Protein AF-A0A9W9KEB4-F1 (afdb_monomer_lite)

pLDDT: mean 71.62, std 20.49, range [35.38, 97.69]

Organism: NCBI:txid1131581

Radius of gyration: 30.4 Å; chains: 1; bounding box: 87×32×119 Å

Sequence (190 aa):
MGSFSNFRIAQPKMADSTNPPHPEMGWDCAPRQILCCLMRFFIVPPGELKLIIGEFVREYTCGAHGLLTMSYETLHAQWLKIQDQDEPVWRHVHALTGLKTDGIWVERISQIQAIAQRLSITLNVRVGNITEPSGSSAFDADEHLPEILESAVAARSETKPHTAPLVPMDPLPMQKSIEGKPEMTILRLN

Secondary structure (DSSP, 8-state):
---------PPP----------------HHHHHHHHHHHHHEE--HHHHHHHHHHHHHHHTTT-TT-----HHHHHHHHHHHHHTT-HHHIIIIIIS-S-S-STTHHHHHHHHHHHHHTT--PEE-------------------------------------------PPPPP-----------------

Foldseek 3Di:
DDDDDDDDDDDPDPPPPPDPPPPPPPDDPLLLLLLLCCVQWWDADLVLSLQLSLVVVCVVVVNPPPDRDDHSVNSVVVNVVCVVVVPVSNCCSHPVDDNDCDDPCVVSVVSSVVSCVVVVHDIDTDDDPDDDDDDDDPPPPDDDDPPDDPDDDDDDDDDDDDDDDDDDDDDDDDDDDDDDDDDDDDDDDD

Structure (mmCIF, N/CA/C/O backbone):
data_AF-A0A9W9KEB4-F1
#
_entry.id   AF-A0A9W9KEB4-F1
#
loop_
_atom_site.group_PDB
_atom_site.id
_atom_site.type_symbol
_atom_site.label_atom_id
_atom_site.label_alt_id
_atom_site.label_comp_id
_atom_site.label_asym_id
_atom_site.label_entity_id
_atom_site.label_seq_id
_atom_site.pdbx_PDB_ins_code
_atom_site.Cartn_x
_atom_site.Cartn_y
_atom_site.Cartn_z
_atom_site.occupancy
_atom_site.B_iso_or_equiv
_atom_site.auth_seq_id
_atom_site.auth_comp_id
_atom_site.auth_asym_id
_atom_site.auth_atom_id
_atom_site.pdbx_PDB_model_num
ATOM 1 N N . MET A 1 1 ? 27.613 -4.403 -72.893 1.00 47.41 1 MET A N 1
ATOM 2 C CA . MET A 1 1 ? 26.634 -3.378 -72.469 1.00 47.41 1 MET A CA 1
ATOM 3 C C . MET A 1 1 ? 25.923 -3.923 -71.244 1.00 47.41 1 MET A C 1
ATOM 5 O O . MET A 1 1 ? 25.329 -4.987 -71.333 1.00 47.41 1 MET A O 1
ATOM 9 N N . GLY A 1 2 ? 26.180 -3.312 -70.085 1.00 43.66 2 GLY A N 1
ATOM 10 C CA . GLY A 1 2 ? 25.950 -3.898 -68.762 1.00 43.66 2 GLY A CA 1
ATOM 11 C C . GLY A 1 2 ? 24.502 -3.814 -68.285 1.00 43.66 2 GLY A C 1
ATOM 12 O O . GLY A 1 2 ? 23.853 -2.782 -68.426 1.00 43.66 2 GLY A O 1
ATOM 13 N N . SER A 1 3 ? 24.036 -4.919 -67.706 1.00 54.41 3 SER A N 1
ATOM 14 C CA . SER A 1 3 ? 22.754 -5.061 -67.022 1.00 54.41 3 SER A CA 1
ATOM 15 C C . SER A 1 3 ? 22.924 -4.629 -65.565 1.00 54.41 3 SER A C 1
ATOM 17 O O . SER A 1 3 ? 23.665 -5.271 -64.821 1.00 54.41 3 SER A O 1
ATOM 19 N N . PHE A 1 4 ? 22.270 -3.543 -65.154 1.00 48.84 4 PHE A N 1
ATOM 20 C CA . PHE A 1 4 ? 22.264 -3.098 -63.759 1.00 48.84 4 PHE A CA 1
ATOM 21 C C . PHE A 1 4 ? 21.053 -3.685 -63.032 1.00 48.84 4 PHE A C 1
ATOM 23 O O . PHE A 1 4 ? 19.907 -3.320 -63.287 1.00 48.84 4 PHE A O 1
ATOM 30 N N . SER A 1 5 ? 21.328 -4.619 -62.125 1.00 57.72 5 SER A N 1
ATOM 31 C CA . SER A 1 5 ? 20.359 -5.184 -61.190 1.00 57.72 5 SER A CA 1
ATOM 32 C C . SER A 1 5 ? 19.929 -4.131 -60.166 1.00 57.72 5 SER A C 1
ATOM 34 O O . SER A 1 5 ? 20.753 -3.591 -59.431 1.00 57.72 5 SER A O 1
ATOM 36 N N . ASN A 1 6 ? 18.624 -3.866 -60.095 1.00 49.47 6 ASN A N 1
ATOM 37 C CA . ASN A 1 6 ? 18.006 -3.023 -59.074 1.00 49.47 6 ASN A CA 1
ATOM 38 C C . ASN A 1 6 ? 18.033 -3.728 -57.707 1.00 49.47 6 ASN A C 1
ATOM 40 O O . ASN A 1 6 ? 17.172 -4.556 -57.412 1.00 49.47 6 ASN A O 1
ATOM 44 N N . PHE A 1 7 ? 18.989 -3.373 -56.849 1.00 49.28 7 PHE A N 1
ATOM 45 C CA . PHE A 1 7 ? 18.939 -3.708 -55.425 1.00 49.28 7 PHE A CA 1
ATOM 46 C C . PHE A 1 7 ? 17.990 -2.738 -54.707 1.00 49.28 7 PHE A C 1
ATOM 48 O O . PHE A 1 7 ? 18.337 -1.591 -54.436 1.00 49.28 7 PHE A O 1
ATOM 55 N N . ARG A 1 8 ? 16.776 -3.197 -54.377 1.00 55.47 8 ARG A N 1
ATOM 56 C CA . ARG A 1 8 ? 15.932 -2.530 -53.375 1.00 55.47 8 ARG A CA 1
ATOM 57 C C . ARG A 1 8 ? 16.493 -2.847 -51.992 1.00 55.47 8 ARG A C 1
ATOM 59 O O . ARG A 1 8 ? 16.297 -3.942 -51.476 1.00 55.47 8 ARG A O 1
ATOM 66 N N . ILE A 1 9 ? 17.185 -1.878 -51.405 1.00 56.34 9 ILE A N 1
ATOM 67 C CA . ILE A 1 9 ? 17.562 -1.893 -49.992 1.00 56.34 9 ILE A CA 1
ATOM 68 C C . ILE A 1 9 ? 16.274 -1.697 -49.184 1.00 56.34 9 ILE A C 1
ATOM 70 O O . ILE A 1 9 ? 15.643 -0.642 -49.254 1.00 56.34 9 ILE A O 1
ATOM 74 N N . ALA A 1 10 ? 15.853 -2.733 -48.458 1.00 53.78 10 ALA A N 1
ATOM 75 C CA . ALA A 1 10 ? 14.780 -2.628 -47.481 1.00 53.78 10 ALA A CA 1
ATOM 76 C C . ALA A 1 10 ? 15.244 -1.712 -46.338 1.00 53.78 10 ALA A C 1
ATOM 78 O O . ALA A 1 10 ? 16.234 -1.995 -45.666 1.00 53.78 10 ALA A O 1
ATOM 79 N N . GLN A 1 11 ? 14.545 -0.595 -46.151 1.00 47.69 11 GLN A N 1
ATOM 80 C CA . GLN A 1 11 ? 14.755 0.312 -45.026 1.00 47.69 11 GLN A CA 1
ATOM 81 C C . GLN A 1 11 ? 14.304 -0.379 -43.725 1.00 47.69 11 GLN A C 1
ATOM 83 O O . GLN A 1 11 ? 13.188 -0.911 -43.690 1.00 47.69 11 GLN A O 1
ATOM 88 N N . PRO A 1 12 ? 15.111 -0.376 -42.650 1.00 54.22 12 PRO A N 1
ATOM 89 C CA . PRO A 1 12 ? 14.654 -0.821 -41.342 1.00 54.22 12 PRO A CA 1
ATOM 90 C C . PRO A 1 12 ? 13.580 0.142 -40.823 1.00 54.22 12 PRO A C 1
ATOM 92 O O . PRO A 1 12 ? 13.780 1.352 -40.732 1.00 54.22 12 PRO A O 1
ATOM 95 N N . LYS A 1 13 ? 12.413 -0.417 -40.499 1.00 55.38 13 LYS A N 1
ATOM 96 C CA . LYS A 1 13 ? 11.288 0.279 -39.871 1.00 55.38 13 LYS A CA 1
ATOM 97 C C . LYS A 1 13 ? 11.704 0.677 -38.453 1.00 55.38 13 LYS A C 1
ATOM 99 O O . LYS A 1 13 ? 11.625 -0.135 -37.537 1.00 55.38 13 LYS A O 1
ATOM 104 N N . MET A 1 14 ? 12.189 1.907 -38.301 1.00 48.12 14 MET A N 1
ATOM 105 C CA . MET A 1 14 ? 12.456 2.537 -37.008 1.00 48.12 14 MET A CA 1
ATOM 106 C C . MET A 1 14 ? 11.141 2.586 -36.221 1.00 48.12 14 MET A C 1
ATOM 108 O O . MET A 1 14 ? 10.242 3.364 -36.540 1.00 48.12 14 MET A O 1
ATOM 112 N N . ALA A 1 15 ? 10.998 1.706 -35.231 1.00 50.59 15 ALA A N 1
ATOM 113 C CA . ALA A 1 15 ? 9.986 1.842 -34.199 1.00 50.59 15 ALA A CA 1
ATOM 114 C C . ALA A 1 15 ? 10.450 2.963 -33.266 1.00 50.59 15 ALA A C 1
ATOM 116 O O . ALA A 1 15 ? 11.212 2.730 -32.331 1.00 50.59 15 ALA A O 1
ATOM 117 N N . ASP A 1 16 ? 10.034 4.189 -33.568 1.00 44.84 16 ASP A N 1
ATOM 118 C CA . ASP A 1 16 ? 10.248 5.344 -32.704 1.00 44.84 16 ASP A CA 1
ATOM 119 C C . ASP A 1 16 ? 9.256 5.270 -31.532 1.00 44.84 16 ASP A C 1
ATOM 121 O O . ASP A 1 16 ? 8.207 5.912 -31.511 1.00 44.84 16 ASP A O 1
ATOM 125 N N . SER A 1 17 ? 9.541 4.370 -30.587 1.00 49.69 17 SER A N 1
ATOM 126 C CA . SER A 1 17 ? 8.840 4.289 -29.307 1.00 49.69 17 SER A CA 1
ATOM 127 C C . SER A 1 17 ? 9.366 5.405 -28.406 1.00 49.69 17 SER A C 1
ATOM 129 O O . SER A 1 17 ? 10.174 5.177 -27.508 1.00 49.69 17 SER A O 1
ATOM 131 N N . THR A 1 18 ? 8.891 6.620 -28.665 1.00 48.41 18 THR A N 1
ATOM 132 C CA . THR A 1 18 ? 9.073 7.845 -27.873 1.00 48.41 18 THR A CA 1
ATOM 133 C C . THR A 1 18 ? 8.298 7.786 -26.554 1.00 48.41 18 THR A C 1
ATOM 135 O O . THR A 1 18 ? 7.533 8.686 -26.223 1.00 48.41 18 THR A O 1
ATOM 138 N N . ASN A 1 19 ? 8.497 6.733 -25.760 1.00 51.19 19 ASN A N 1
ATOM 139 C CA . ASN A 1 19 ? 8.215 6.834 -24.334 1.00 51.19 19 ASN A CA 1
ATOM 140 C C . ASN A 1 19 ? 9.533 7.191 -23.648 1.00 51.19 19 ASN A C 1
ATOM 142 O O . ASN A 1 19 ? 10.483 6.407 -23.747 1.00 51.19 19 ASN A O 1
ATOM 146 N N . PRO A 1 20 ? 9.643 8.367 -22.998 1.00 45.97 20 PRO A N 1
ATOM 147 C CA . PRO A 1 20 ? 10.819 8.655 -22.195 1.00 45.97 20 PRO A CA 1
ATOM 148 C C . PRO A 1 20 ? 10.993 7.511 -21.187 1.00 45.97 20 PRO A C 1
ATOM 150 O O . PRO A 1 20 ? 9.985 6.983 -20.703 1.00 45.97 20 PRO A O 1
ATOM 153 N N . PRO A 1 21 ? 12.233 7.099 -20.870 1.00 46.88 21 PRO A N 1
ATOM 154 C CA . PRO A 1 21 ? 12.463 6.165 -19.786 1.00 46.88 21 PRO A CA 1
ATOM 155 C C . PRO A 1 21 ? 11.929 6.835 -18.525 1.00 46.88 21 PRO A C 1
ATOM 157 O O . PRO A 1 21 ? 12.573 7.712 -17.950 1.00 46.88 21 PRO A O 1
ATOM 160 N N . HIS A 1 22 ? 10.706 6.475 -18.130 1.00 45.25 22 HIS A N 1
ATOM 161 C CA . HIS A 1 22 ? 10.228 6.775 -16.798 1.00 45.25 22 HIS A CA 1
ATOM 162 C C . HIS A 1 22 ? 11.306 6.215 -15.879 1.00 45.25 22 HIS A C 1
ATOM 164 O O . HIS A 1 22 ? 11.605 5.025 -16.011 1.00 45.25 22 HIS A O 1
ATOM 170 N N . PRO A 1 23 ? 11.947 7.041 -15.030 1.00 51.78 23 PRO A N 1
ATOM 171 C CA . PRO A 1 23 ? 12.901 6.522 -14.072 1.00 51.78 23 PRO A CA 1
ATOM 172 C C . PRO A 1 23 ? 12.144 5.441 -13.321 1.00 51.78 23 PRO A C 1
ATOM 174 O O . PRO A 1 23 ? 11.135 5.741 -12.677 1.00 51.78 23 PRO A O 1
ATOM 177 N N . GLU A 1 24 ? 12.538 4.182 -13.530 1.00 57.03 24 GLU A N 1
ATOM 178 C CA . GLU A 1 24 ? 11.923 3.068 -12.838 1.00 57.03 24 GLU A CA 1
ATOM 179 C C . GLU A 1 24 ? 12.151 3.372 -11.375 1.00 57.03 24 GLU A C 1
ATOM 181 O O . GLU A 1 24 ? 13.273 3.317 -10.874 1.00 57.03 24 GLU A O 1
ATOM 186 N N . MET A 1 25 ? 11.089 3.848 -10.731 1.00 60.84 25 MET A N 1
ATOM 187 C CA . MET A 1 25 ? 11.105 4.170 -9.327 1.00 60.84 25 MET A CA 1
ATOM 188 C C . MET A 1 25 ? 11.546 2.867 -8.672 1.00 60.84 25 MET A C 1
ATOM 190 O O . MET A 1 25 ? 10.841 1.865 -8.798 1.00 60.84 25 MET A O 1
ATOM 194 N N . GLY A 1 26 ? 12.761 2.853 -8.120 1.00 66.56 26 GLY A N 1
ATOM 195 C CA . GLY A 1 26 ? 13.433 1.661 -7.609 1.00 66.56 26 GLY A CA 1
ATOM 196 C C . GLY A 1 26 ? 12.735 1.167 -6.353 1.00 66.56 26 GLY A C 1
ATOM 197 O O . GLY A 1 26 ? 13.243 1.316 -5.251 1.00 66.56 26 GLY A O 1
ATOM 198 N N . TRP A 1 27 ? 11.513 0.670 -6.511 1.00 74.50 27 TRP A N 1
ATOM 199 C CA . TRP A 1 27 ? 10.722 0.131 -5.430 1.00 74.50 27 TRP A CA 1
ATOM 200 C C . TRP A 1 27 ? 11.345 -1.185 -5.027 1.00 74.50 27 TRP A C 1
ATOM 202 O O . TRP A 1 27 ? 11.173 -2.198 -5.714 1.00 74.50 27 TRP A O 1
ATOM 212 N N . ASP A 1 28 ? 12.038 -1.142 -3.898 1.00 81.94 28 ASP A N 1
ATOM 213 C CA . ASP A 1 28 ? 12.481 -2.320 -3.179 1.00 81.94 28 ASP A CA 1
ATOM 214 C C . ASP A 1 28 ? 11.296 -3.234 -2.830 1.00 81.94 28 ASP A C 1
ATOM 216 O O . ASP A 1 28 ? 10.116 -2.886 -2.944 1.00 81.94 28 ASP A O 1
ATOM 220 N N . CYS A 1 29 ? 11.619 -4.430 -2.348 1.00 88.25 29 CYS A N 1
ATOM 221 C CA . CYS A 1 29 ? 10.629 -5.436 -1.984 1.00 88.25 29 CYS A CA 1
ATOM 222 C C . CYS A 1 29 ? 9.607 -4.921 -0.946 1.00 88.25 29 CYS A C 1
ATOM 224 O O . CYS A 1 29 ? 8.414 -5.196 -1.068 1.00 88.25 29 CYS A O 1
ATOM 226 N N . ALA A 1 30 ? 10.035 -4.131 0.045 1.00 91.75 30 ALA A N 1
ATOM 227 C CA . ALA A 1 30 ? 9.175 -3.721 1.158 1.00 91.75 30 ALA A CA 1
ATOM 228 C C . ALA A 1 30 ? 8.025 -2.765 0.753 1.00 91.75 30 ALA A C 1
ATOM 230 O O . ALA A 1 30 ? 6.874 -3.092 1.052 1.00 91.75 30 ALA A O 1
ATOM 231 N N . PRO A 1 31 ? 8.251 -1.656 0.016 1.00 91.88 31 PRO A N 1
ATOM 232 C CA . PRO A 1 31 ? 7.156 -0.830 -0.505 1.00 91.88 31 PRO A CA 1
ATOM 233 C C . PRO A 1 31 ? 6.142 -1.615 -1.350 1.00 91.88 31 PRO A C 1
ATOM 235 O O . PRO A 1 31 ? 4.934 -1.425 -1.202 1.00 91.88 31 PRO A O 1
ATOM 238 N N . ARG A 1 32 ? 6.612 -2.556 -2.185 1.00 93.75 32 ARG A N 1
ATOM 239 C CA . ARG A 1 32 ? 5.731 -3.415 -2.998 1.00 93.75 32 ARG A CA 1
ATOM 240 C C . ARG A 1 32 ? 4.861 -4.326 -2.130 1.00 93.75 32 ARG A C 1
ATOM 242 O O . ARG A 1 32 ? 3.673 -4.477 -2.410 1.00 93.75 32 ARG A O 1
ATOM 249 N N . GLN A 1 33 ? 5.429 -4.901 -1.067 1.00 95.19 33 GLN A N 1
ATOM 250 C CA . GLN A 1 33 ? 4.688 -5.713 -0.095 1.00 95.19 33 GLN A CA 1
ATOM 251 C C . GLN A 1 33 ? 3.588 -4.904 0.595 1.00 95.19 33 GLN A C 1
ATOM 253 O O . GLN A 1 33 ? 2.457 -5.378 0.682 1.00 95.19 33 GLN A O 1
ATOM 258 N N . ILE A 1 34 ? 3.897 -3.684 1.050 1.00 96.06 34 ILE A N 1
ATOM 259 C CA . ILE A 1 34 ? 2.915 -2.798 1.694 1.00 96.06 34 ILE A CA 1
ATOM 260 C C . ILE A 1 34 ? 1.790 -2.441 0.721 1.00 96.06 34 ILE A C 1
ATOM 262 O O . ILE A 1 34 ? 0.620 -2.554 1.086 1.00 96.06 34 ILE A O 1
ATOM 266 N N . LEU A 1 35 ? 2.123 -2.079 -0.522 1.00 95.69 35 LEU A N 1
ATOM 267 C CA . LEU A 1 35 ? 1.131 -1.775 -1.555 1.00 95.69 35 LEU A CA 1
ATOM 268 C C . LEU A 1 35 ? 0.212 -2.971 -1.828 1.00 95.69 35 LEU A C 1
ATOM 270 O O . LEU A 1 35 ? -1.007 -2.815 -1.811 1.00 95.69 35 LEU A O 1
ATOM 274 N N . CYS A 1 36 ? 0.769 -4.173 -2.004 1.00 95.44 36 CYS A N 1
ATOM 275 C CA . CYS A 1 36 ? -0.036 -5.382 -2.196 1.00 95.44 36 CYS A CA 1
ATOM 276 C C . CYS A 1 36 ? -0.942 -5.654 -0.984 1.00 95.44 36 CYS A C 1
ATOM 278 O O . CYS A 1 36 ? -2.126 -5.936 -1.151 1.00 95.44 36 CYS A O 1
ATOM 280 N N . CYS A 1 37 ? -0.427 -5.515 0.243 1.00 95.56 37 CYS A N 1
ATOM 281 C CA . CYS A 1 37 ? -1.224 -5.710 1.457 1.00 95.56 37 CYS A CA 1
ATOM 282 C C . CYS A 1 37 ? -2.373 -4.694 1.569 1.00 95.56 37 CYS A C 1
ATOM 284 O O . CYS A 1 37 ? -3.493 -5.081 1.901 1.00 95.56 37 CYS A O 1
ATOM 286 N N . LEU A 1 38 ? -2.126 -3.417 1.258 1.00 95.94 38 LEU A N 1
ATOM 287 C CA . LEU A 1 38 ? -3.160 -2.376 1.229 1.00 95.94 38 LEU A CA 1
ATOM 288 C C . LEU A 1 38 ? -4.270 -2.712 0.233 1.00 95.94 38 LEU A C 1
ATOM 290 O O . LEU A 1 38 ? -5.443 -2.698 0.599 1.00 95.94 38 LEU A O 1
ATOM 294 N N . MET A 1 39 ? -3.894 -3.077 -0.994 1.00 94.88 39 MET A N 1
ATOM 295 C CA . MET A 1 39 ? -4.845 -3.429 -2.052 1.00 94.88 39 MET A CA 1
ATOM 296 C C . MET A 1 39 ? -5.625 -4.714 -1.735 1.00 94.88 39 MET A C 1
ATOM 298 O O . MET A 1 39 ? -6.778 -4.857 -2.143 1.00 94.88 39 MET A O 1
ATOM 302 N N . ARG A 1 40 ? -5.015 -5.657 -1.003 1.00 93.12 40 ARG A N 1
ATOM 303 C CA . ARG A 1 40 ? -5.604 -6.966 -0.698 1.00 93.12 40 ARG A CA 1
ATOM 304 C C . ARG A 1 40 ? -6.513 -6.975 0.525 1.00 93.12 40 ARG A C 1
ATOM 306 O O . ARG A 1 40 ? -7.588 -7.567 0.456 1.00 93.12 40 ARG A O 1
ATOM 313 N N . PHE A 1 41 ? -6.068 -6.402 1.641 1.00 93.88 41 PHE A N 1
ATOM 314 C CA . PHE A 1 41 ? -6.704 -6.595 2.950 1.00 93.88 41 PHE A CA 1
ATOM 315 C C . PHE A 1 41 ? -7.571 -5.422 3.387 1.00 93.88 41 PHE A C 1
ATOM 317 O O . PHE A 1 41 ? -8.364 -5.577 4.312 1.00 93.88 41 PHE A O 1
ATOM 324 N N . PHE A 1 42 ? -7.453 -4.263 2.738 1.00 94.50 42 PHE A N 1
ATOM 325 C CA . PHE A 1 42 ? -8.121 -3.048 3.180 1.00 94.50 42 PHE A CA 1
ATOM 326 C C . PHE A 1 42 ? -8.958 -2.405 2.070 1.00 94.50 42 PHE A C 1
ATOM 328 O O . PHE A 1 42 ? -8.712 -2.571 0.873 1.00 94.50 42 PHE A O 1
ATOM 335 N N . ILE A 1 43 ? -9.990 -1.679 2.483 1.00 93.94 43 ILE A N 1
ATOM 336 C CA . ILE A 1 43 ? -10.741 -0.742 1.653 1.00 93.94 43 ILE A CA 1
ATOM 337 C C . ILE A 1 43 ? -10.269 0.645 2.075 1.00 93.94 43 ILE A C 1
ATOM 339 O O . ILE A 1 43 ? -10.622 1.116 3.156 1.00 93.94 43 ILE A O 1
ATOM 343 N N . VAL A 1 44 ? -9.425 1.260 1.247 1.00 94.88 44 VAL A N 1
ATOM 344 C CA . VAL A 1 44 ? -8.790 2.549 1.538 1.00 94.88 44 VAL A CA 1
ATOM 345 C C . VAL A 1 44 ? -9.070 3.513 0.383 1.00 94.88 44 VAL A C 1
ATOM 347 O O . VAL A 1 44 ? -8.781 3.164 -0.765 1.00 94.88 44 VAL A O 1
ATOM 350 N N . PRO A 1 45 ? -9.614 4.713 0.647 1.00 95.75 45 PRO A N 1
ATOM 351 C CA . PRO A 1 45 ? -9.740 5.767 -0.349 1.00 95.75 45 PRO A CA 1
ATOM 352 C C . PRO A 1 45 ? -8.391 6.096 -1.019 1.00 95.75 45 PRO A C 1
ATOM 354 O O . PRO A 1 45 ? -7.363 6.130 -0.336 1.00 95.75 45 PRO A O 1
ATOM 357 N N . PRO A 1 46 ? -8.362 6.434 -2.323 1.00 94.44 46 PRO A N 1
ATOM 358 C CA . PRO A 1 46 ? -7.129 6.755 -3.054 1.00 94.44 46 PRO A CA 1
ATOM 359 C C . PRO A 1 46 ? -6.232 7.802 -2.375 1.00 94.44 46 PRO A C 1
ATOM 361 O O . PRO A 1 46 ? -5.005 7.676 -2.364 1.00 94.44 46 PRO A O 1
ATOM 364 N N . GLY A 1 47 ? -6.845 8.833 -1.782 1.00 93.56 47 GLY A N 1
ATOM 365 C CA . GLY A 1 47 ? -6.131 9.886 -1.061 1.00 93.56 47 GLY A CA 1
ATOM 366 C C . GLY A 1 47 ? -5.392 9.366 0.173 1.00 93.56 47 GLY A C 1
ATOM 367 O O . GLY A 1 47 ? -4.229 9.703 0.374 1.00 93.56 47 GLY A O 1
ATOM 368 N N . GLU A 1 48 ? -6.039 8.504 0.953 1.00 95.50 48 GLU A N 1
ATOM 369 C CA . GLU A 1 48 ? -5.482 7.903 2.168 1.00 95.50 48 GLU A CA 1
ATOM 370 C C . GLU A 1 48 ? -4.427 6.842 1.848 1.00 95.50 48 GLU A C 1
ATOM 372 O O . GLU A 1 48 ? -3.373 6.809 2.481 1.00 95.50 48 GLU A O 1
ATOM 377 N N . LEU A 1 49 ? -4.651 6.034 0.807 1.00 95.12 49 LEU A N 1
ATOM 378 C CA . LEU A 1 49 ? -3.692 5.031 0.340 1.00 95.12 49 LEU A CA 1
ATOM 379 C C . LEU A 1 49 ? -2.348 5.679 -0.013 1.00 95.12 49 LEU A C 1
ATOM 381 O O . LEU A 1 49 ? -1.291 5.191 0.393 1.00 95.12 49 LEU A O 1
ATOM 385 N N . LYS A 1 50 ? -2.392 6.819 -0.714 1.00 94.31 50 LYS A N 1
ATOM 386 C CA . LYS A 1 50 ? -1.203 7.616 -1.033 1.00 94.31 50 LYS A CA 1
ATOM 387 C C . LYS A 1 50 ? -0.479 8.095 0.223 1.00 94.31 50 LYS A C 1
ATOM 389 O O . LYS A 1 50 ? 0.747 8.034 0.266 1.00 94.31 50 LYS A O 1
ATOM 394 N N . LEU A 1 51 ? -1.214 8.581 1.224 1.00 93.81 51 LEU A N 1
ATOM 395 C CA . LEU A 1 51 ? -0.620 9.073 2.469 1.00 93.81 51 LEU A CA 1
ATOM 396 C C . LEU A 1 51 ? 0.068 7.948 3.244 1.00 93.81 51 LEU A C 1
ATOM 398 O O . LEU A 1 51 ? 1.199 8.128 3.680 1.00 93.81 51 LEU A O 1
ATOM 402 N N . ILE A 1 52 ? -0.570 6.779 3.353 1.00 95.38 52 ILE A N 1
ATOM 403 C CA . ILE A 1 52 ? 0.001 5.622 4.053 1.00 95.38 52 ILE A CA 1
ATOM 404 C C . ILE A 1 52 ? 1.284 5.146 3.363 1.00 95.38 52 ILE A C 1
ATOM 406 O O . ILE A 1 52 ? 2.304 4.962 4.025 1.00 95.38 52 ILE A O 1
ATOM 410 N N . ILE A 1 53 ? 1.262 4.976 2.036 1.00 93.44 53 ILE A N 1
ATOM 411 C CA . ILE A 1 53 ? 2.458 4.573 1.281 1.00 93.44 53 ILE A CA 1
ATOM 412 C C . ILE A 1 53 ? 3.552 5.637 1.370 1.00 93.44 53 ILE A C 1
ATOM 414 O O . ILE A 1 53 ? 4.711 5.296 1.590 1.00 93.44 53 ILE A O 1
ATOM 418 N N . GLY A 1 54 ? 3.199 6.914 1.214 1.00 91.50 54 GLY A N 1
ATOM 419 C CA . GLY A 1 54 ? 4.154 8.016 1.303 1.00 91.50 54 GLY A CA 1
ATOM 420 C C . GLY A 1 54 ? 4.838 8.073 2.667 1.00 91.50 54 GLY A C 1
ATOM 421 O O . GLY A 1 54 ? 6.054 8.239 2.734 1.00 91.50 54 GLY A O 1
ATOM 422 N N . GLU A 1 55 ? 4.079 7.865 3.742 1.00 92.50 55 GLU A N 1
ATOM 423 C CA . GLU A 1 55 ? 4.603 7.806 5.106 1.00 92.50 55 GLU A CA 1
ATOM 424 C C . GLU A 1 55 ? 5.524 6.595 5.311 1.00 92.50 55 GLU A C 1
ATOM 426 O O . GLU A 1 55 ? 6.634 6.752 5.819 1.00 92.50 55 GLU A O 1
ATOM 431 N N . PHE A 1 56 ? 5.123 5.410 4.833 1.00 92.56 56 PHE A N 1
ATOM 432 C CA . PHE A 1 56 ? 5.958 4.207 4.887 1.00 92.56 56 PHE A CA 1
ATOM 433 C C . PHE A 1 56 ? 7.284 4.397 4.143 1.00 92.56 56 PHE A C 1
ATOM 435 O O . PHE A 1 56 ? 8.354 4.114 4.677 1.00 92.56 56 PHE A O 1
ATOM 442 N N . VAL A 1 57 ? 7.225 4.891 2.904 1.00 89.19 57 VAL A N 1
ATOM 443 C CA . VAL A 1 57 ? 8.413 5.125 2.076 1.00 89.19 57 VAL A CA 1
ATOM 444 C C . VAL A 1 57 ? 9.322 6.155 2.738 1.00 89.19 57 VAL A C 1
ATOM 446 O O . VAL A 1 57 ? 10.529 5.946 2.780 1.00 89.19 57 VAL A O 1
ATOM 449 N N . ARG A 1 58 ? 8.758 7.225 3.313 1.00 87.94 58 ARG A N 1
ATOM 450 C CA . ARG A 1 58 ? 9.518 8.255 4.032 1.00 87.94 58 ARG A CA 1
ATOM 451 C C . ARG A 1 58 ? 10.331 7.677 5.191 1.00 87.94 58 ARG A C 1
ATOM 453 O O . ARG A 1 58 ? 11.486 8.068 5.365 1.00 87.94 58 ARG A O 1
ATOM 460 N N . GLU A 1 59 ? 9.742 6.770 5.967 1.00 88.25 59 GLU A N 1
ATOM 461 C CA . GLU A 1 59 ? 10.441 6.051 7.039 1.00 88.25 59 GLU A CA 1
ATOM 462 C C . GLU A 1 59 ? 11.496 5.092 6.487 1.00 88.25 59 GLU A C 1
ATOM 464 O O . GLU A 1 59 ? 12.631 5.074 6.962 1.00 88.25 59 GL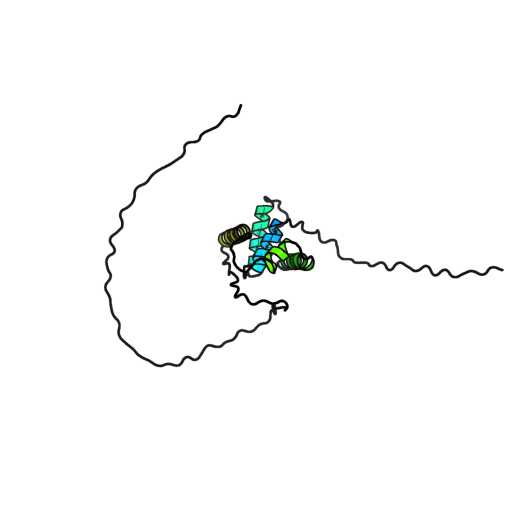U A O 1
ATOM 469 N N . TYR A 1 60 ? 11.134 4.322 5.460 1.00 85.62 60 TYR A N 1
ATOM 470 C CA . TYR A 1 60 ? 11.986 3.291 4.878 1.00 85.62 60 TYR A CA 1
ATOM 471 C C . TYR A 1 60 ? 13.240 3.867 4.206 1.00 85.62 60 TYR A C 1
ATOM 473 O O . TYR A 1 60 ? 14.319 3.289 4.308 1.00 85.62 60 TYR A O 1
ATOM 481 N N . THR A 1 61 ? 13.138 5.029 3.556 1.00 81.00 61 THR A N 1
ATOM 482 C CA . THR A 1 61 ? 14.268 5.663 2.861 1.00 81.00 61 THR A CA 1
ATOM 483 C C . THR A 1 61 ? 15.116 6.567 3.763 1.00 81.00 61 THR A C 1
ATOM 485 O O . THR A 1 61 ? 15.906 7.357 3.242 1.00 81.00 61 THR A O 1
ATOM 488 N N . CYS A 1 62 ? 14.960 6.499 5.094 1.00 69.56 62 CYS A N 1
ATOM 489 C CA . CYS A 1 62 ? 15.729 7.280 6.077 1.00 69.56 62 CYS A CA 1
ATOM 490 C C . CYS A 1 62 ? 15.838 8.781 5.734 1.00 69.56 62 CYS A C 1
ATOM 492 O O . CYS A 1 62 ? 16.891 9.395 5.905 1.00 69.56 62 CYS A O 1
ATOM 494 N N . GLY A 1 63 ? 14.766 9.382 5.208 1.00 58.56 63 GLY A N 1
ATOM 495 C CA . GLY A 1 63 ? 14.753 10.809 4.879 1.00 58.56 63 GLY A CA 1
ATOM 496 C C . GLY A 1 63 ? 15.537 11.217 3.625 1.00 58.56 63 GLY A C 1
ATOM 497 O O . GLY A 1 63 ? 15.747 12.412 3.430 1.00 58.56 63 GLY A O 1
ATOM 498 N N . ALA A 1 64 ? 15.933 10.291 2.739 1.00 59.59 64 ALA A N 1
ATOM 499 C CA . ALA A 1 64 ? 16.382 10.664 1.395 1.00 59.59 64 ALA A CA 1
ATOM 500 C C . ALA A 1 64 ? 15.252 11.438 0.682 1.00 59.59 64 ALA A C 1
ATOM 502 O O . ALA A 1 64 ? 14.243 10.871 0.265 1.00 59.59 64 ALA A O 1
ATOM 503 N N . HIS A 1 65 ? 15.414 12.760 0.612 1.00 48.28 65 HIS A N 1
ATOM 504 C CA . HIS A 1 65 ? 14.395 13.795 0.387 1.00 48.28 65 HIS A CA 1
ATOM 505 C C . HIS A 1 65 ? 13.652 13.780 -0.972 1.00 48.28 65 HIS A C 1
ATOM 507 O O . HIS A 1 65 ? 13.019 14.769 -1.332 1.00 48.28 65 HIS A O 1
ATOM 513 N N . GLY A 1 66 ? 13.702 12.698 -1.751 1.00 52.00 66 GLY A N 1
ATOM 514 C CA . GLY A 1 66 ? 13.287 12.711 -3.158 1.00 52.00 66 GLY A CA 1
ATOM 515 C C . GLY A 1 66 ? 11.898 12.163 -3.497 1.00 52.00 66 GLY A C 1
ATOM 516 O O . GLY A 1 66 ? 11.422 12.431 -4.595 1.00 52.00 66 GLY A O 1
ATOM 517 N N . LEU A 1 67 ? 11.239 11.389 -2.624 1.00 54.19 67 LEU A N 1
ATOM 518 C CA . LEU A 1 67 ? 10.158 10.482 -3.065 1.00 54.19 67 LEU A CA 1
ATOM 519 C C . LEU A 1 67 ? 8.766 10.757 -2.466 1.00 54.19 67 LEU A C 1
ATOM 521 O O . LEU A 1 67 ? 7.986 9.836 -2.247 1.00 54.19 67 LEU A O 1
ATOM 525 N N . LEU A 1 68 ? 8.442 12.019 -2.178 1.00 60.12 68 LEU A N 1
ATOM 526 C CA . LEU A 1 68 ? 7.278 12.369 -1.345 1.00 60.12 68 LEU A CA 1
ATOM 527 C C . LEU A 1 68 ? 5.993 12.764 -2.090 1.00 60.12 68 LEU A C 1
ATOM 529 O O . LEU A 1 68 ? 5.009 13.126 -1.450 1.00 60.12 68 LEU A O 1
ATOM 533 N N . THR A 1 69 ? 5.947 12.669 -3.418 1.00 67.56 69 THR A N 1
ATOM 534 C CA . THR A 1 69 ? 4.741 13.022 -4.192 1.00 67.56 69 THR A CA 1
ATOM 535 C C . THR A 1 69 ? 4.393 11.961 -5.229 1.00 67.56 69 THR A C 1
ATOM 537 O O . THR A 1 69 ? 4.365 12.202 -6.430 1.00 67.56 69 THR A O 1
ATOM 540 N N . MET A 1 70 ? 4.093 10.749 -4.763 1.00 84.12 70 MET A N 1
ATOM 541 C CA . MET A 1 70 ? 3.506 9.731 -5.636 1.00 84.12 70 MET A CA 1
ATOM 542 C C . MET A 1 70 ? 2.025 10.028 -5.833 1.00 84.12 70 MET A C 1
ATOM 544 O O . MET A 1 70 ? 1.299 10.212 -4.861 1.00 84.12 70 MET A O 1
ATOM 548 N N . SER A 1 71 ? 1.560 10.088 -7.076 1.00 90.62 71 SER A N 1
ATOM 549 C CA . SER A 1 71 ? 0.127 10.183 -7.356 1.00 90.62 71 SER A CA 1
ATOM 550 C C . SER A 1 71 ? -0.547 8.818 -7.155 1.00 90.62 71 SER A C 1
ATOM 552 O O . SER A 1 71 ? 0.127 7.785 -7.163 1.00 90.62 71 SER A O 1
ATOM 554 N N . TYR A 1 72 ? -1.872 8.785 -6.987 1.00 91.62 72 TYR A N 1
ATOM 555 C CA . TYR A 1 72 ? -2.585 7.506 -6.903 1.00 91.62 72 TYR A CA 1
ATOM 556 C C . TYR A 1 72 ? -2.423 6.697 -8.196 1.00 91.62 72 TYR A C 1
ATOM 558 O O . TYR A 1 72 ? -2.189 5.496 -8.145 1.00 91.62 72 TYR A O 1
ATOM 566 N N . GLU A 1 73 ? -2.453 7.361 -9.348 1.00 92.69 73 GLU A N 1
ATOM 567 C CA . GLU A 1 73 ? -2.258 6.755 -10.667 1.00 92.69 73 GLU A CA 1
ATOM 568 C C . GLU A 1 73 ? -0.887 6.084 -10.764 1.00 92.69 73 GLU A C 1
ATOM 570 O O . GLU A 1 73 ? -0.777 4.985 -11.296 1.00 92.69 73 GLU A O 1
ATOM 575 N N . THR A 1 74 ? 0.147 6.705 -10.185 1.00 90.44 74 THR A N 1
ATOM 576 C CA . THR A 1 74 ? 1.488 6.111 -10.100 1.00 90.44 74 THR A CA 1
ATOM 577 C C . THR A 1 74 ? 1.461 4.831 -9.267 1.00 90.44 74 THR A C 1
ATOM 579 O O . THR A 1 74 ? 2.005 3.813 -9.688 1.00 90.44 74 THR A O 1
ATOM 582 N N . LEU A 1 75 ? 0.810 4.857 -8.101 1.00 92.19 75 LEU A N 1
ATOM 583 C CA . LEU A 1 75 ? 0.695 3.690 -7.220 1.00 92.19 75 LEU A CA 1
ATOM 584 C C . LEU A 1 75 ? -0.103 2.562 -7.878 1.00 92.19 75 LEU A C 1
ATOM 586 O O . LEU A 1 75 ? 0.301 1.403 -7.826 1.00 92.19 75 LEU A O 1
ATOM 590 N N . HIS A 1 76 ? -1.201 2.904 -8.544 1.00 93.00 76 HIS A N 1
ATOM 591 C CA . HIS A 1 76 ? -2.045 1.950 -9.243 1.00 93.00 76 HIS A CA 1
ATOM 592 C C . HIS A 1 76 ? -1.325 1.334 -10.449 1.00 93.00 76 HIS A C 1
ATOM 594 O O . HIS A 1 76 ? -1.340 0.118 -10.609 1.00 93.00 76 HIS A O 1
ATOM 600 N N . ALA A 1 77 ? -0.614 2.138 -11.246 1.00 92.62 77 ALA A N 1
ATOM 601 C CA . ALA A 1 77 ? 0.212 1.641 -12.345 1.00 92.62 77 ALA A CA 1
ATOM 602 C C . ALA A 1 77 ? 1.332 0.712 -11.849 1.00 92.62 77 ALA A C 1
ATOM 604 O O . ALA A 1 77 ? 1.604 -0.307 -12.479 1.00 92.62 77 ALA A O 1
ATOM 605 N N . GLN A 1 78 ? 1.953 1.022 -10.704 1.00 91.75 78 GLN A N 1
ATOM 606 C CA . GLN A 1 78 ? 2.921 0.120 -10.076 1.00 91.75 78 GLN A CA 1
ATOM 607 C C . GLN A 1 78 ? 2.266 -1.191 -9.642 1.00 91.75 78 GLN A C 1
ATOM 609 O O . GLN A 1 78 ? 2.812 -2.256 -9.911 1.00 91.75 78 GLN A O 1
ATOM 614 N N . TRP A 1 79 ? 1.087 -1.144 -9.022 1.00 94.25 79 TRP A N 1
ATOM 615 C CA . TRP A 1 79 ? 0.363 -2.356 -8.639 1.00 94.25 79 TRP A CA 1
ATOM 616 C C . TRP A 1 79 ? 0.002 -3.227 -9.853 1.00 94.25 79 TRP A C 1
ATOM 618 O O . TRP A 1 79 ? 0.284 -4.425 -9.830 1.00 94.25 79 TRP A O 1
ATOM 628 N N . LEU A 1 80 ? -0.519 -2.628 -10.931 1.00 94.25 80 LEU A N 1
ATOM 629 C CA . LEU A 1 80 ? -0.799 -3.329 -12.189 1.00 94.25 80 LEU A CA 1
ATOM 630 C C . LEU A 1 80 ? 0.469 -3.937 -12.796 1.00 94.25 80 LEU A C 1
ATOM 632 O O . LEU A 1 80 ? 0.460 -5.099 -13.174 1.00 94.25 80 LEU A O 1
ATOM 636 N N . LYS A 1 81 ? 1.594 -3.209 -12.809 1.00 92.88 81 LYS A N 1
ATOM 637 C CA . LYS A 1 81 ? 2.876 -3.748 -13.291 1.00 92.88 81 LYS A CA 1
ATOM 638 C C . LYS A 1 81 ? 3.314 -4.976 -12.487 1.00 92.88 81 LYS A C 1
ATOM 640 O O . LYS A 1 81 ? 3.732 -5.965 -13.079 1.00 92.88 81 LYS A O 1
ATOM 645 N N . ILE A 1 82 ? 3.213 -4.925 -11.156 1.00 92.56 82 ILE A N 1
ATOM 646 C CA . ILE A 1 82 ? 3.556 -6.054 -10.274 1.00 92.56 82 ILE A CA 1
ATOM 647 C C . ILE A 1 82 ? 2.634 -7.256 -10.564 1.00 92.56 82 ILE A C 1
ATOM 649 O O . ILE A 1 82 ? 3.103 -8.394 -10.579 1.00 92.56 82 ILE A O 1
ATOM 653 N N . GLN A 1 83 ? 1.345 -7.006 -10.814 1.00 94.00 83 GLN A N 1
ATOM 654 C CA . GLN A 1 83 ? 0.371 -8.032 -11.188 1.00 94.00 83 GLN A CA 1
ATOM 655 C C . GLN A 1 83 ? 0.676 -8.658 -12.555 1.00 94.00 83 GLN A C 1
ATOM 657 O O . GLN A 1 83 ? 0.754 -9.879 -12.659 1.00 94.00 83 GLN A O 1
ATOM 662 N N . ASP A 1 84 ? 0.865 -7.840 -13.589 1.00 93.62 84 ASP A N 1
ATOM 663 C CA . ASP A 1 84 ? 1.077 -8.283 -14.971 1.00 93.62 84 ASP A CA 1
ATOM 664 C C . ASP A 1 84 ? 2.381 -9.072 -15.130 1.00 93.62 84 ASP A C 1
ATOM 666 O O . ASP A 1 84 ? 2.470 -10.001 -15.931 1.00 93.62 84 ASP A O 1
ATOM 670 N N . GLN A 1 85 ? 3.399 -8.715 -14.346 1.00 92.88 85 GLN A N 1
ATOM 671 C CA . GLN A 1 85 ? 4.672 -9.433 -14.291 1.00 92.88 85 GLN A CA 1
ATOM 672 C C . GLN A 1 85 ? 4.611 -10.699 -13.425 1.00 92.88 85 GLN A C 1
ATOM 674 O O . GLN A 1 85 ? 5.601 -11.427 -13.357 1.00 92.88 85 GLN A O 1
ATOM 679 N N . ASP A 1 86 ? 3.471 -10.962 -12.774 1.00 89.62 86 ASP A N 1
ATOM 680 C CA . ASP A 1 86 ? 3.249 -12.072 -11.844 1.00 89.62 86 ASP A CA 1
ATOM 681 C C . ASP A 1 86 ? 4.385 -12.188 -10.814 1.00 89.62 86 ASP A C 1
ATOM 683 O O . ASP A 1 86 ? 4.952 -13.257 -10.545 1.00 89.62 86 ASP A O 1
ATOM 687 N N . GLU A 1 87 ? 4.754 -11.023 -10.273 1.00 91.56 87 GLU A N 1
ATOM 688 C CA . GLU A 1 87 ? 5.830 -10.885 -9.304 1.00 91.56 87 GLU A CA 1
ATOM 689 C C . GLU A 1 87 ? 5.534 -11.758 -8.072 1.00 91.56 87 GLU A C 1
ATOM 691 O O . GLU A 1 87 ? 4.388 -11.803 -7.599 1.00 91.56 87 GLU A O 1
ATOM 696 N N . PRO A 1 88 ? 6.547 -12.416 -7.472 1.00 92.00 88 PRO A N 1
ATOM 697 C CA . PRO A 1 88 ? 6.333 -13.354 -6.371 1.00 92.00 88 PRO A CA 1
ATOM 698 C C . PRO A 1 88 ? 5.539 -12.763 -5.203 1.00 92.00 88 PRO A C 1
ATOM 700 O O . PRO A 1 88 ? 4.744 -13.464 -4.581 1.00 92.00 88 PRO A O 1
ATOM 703 N N . VAL A 1 89 ? 5.724 -11.469 -4.920 1.00 92.25 89 VAL A N 1
ATOM 704 C CA . VAL A 1 89 ? 4.984 -10.759 -3.870 1.00 92.25 89 VAL A CA 1
ATOM 705 C C . VAL A 1 89 ? 3.486 -10.689 -4.163 1.00 92.25 89 VAL A C 1
ATOM 707 O O . VAL A 1 89 ? 2.688 -10.941 -3.261 1.00 92.25 89 VAL A O 1
ATOM 710 N N . TRP A 1 90 ? 3.091 -10.414 -5.408 1.00 93.75 90 TRP A N 1
ATOM 711 C CA . TRP A 1 90 ? 1.681 -10.336 -5.775 1.00 93.75 90 TRP A CA 1
ATOM 712 C C . TRP A 1 90 ? 1.034 -11.705 -5.679 1.00 93.75 90 TRP A C 1
ATOM 714 O O . TRP A 1 90 ? 0.031 -11.850 -4.982 1.00 93.75 90 TRP A O 1
ATOM 724 N N . ARG A 1 91 ? 1.658 -12.733 -6.270 1.00 90.44 91 ARG A N 1
ATOM 725 C CA . ARG A 1 91 ? 1.130 -14.102 -6.220 1.00 90.44 91 ARG A CA 1
ATOM 726 C C . ARG A 1 91 ? 0.968 -14.578 -4.779 1.00 90.44 91 ARG A C 1
ATOM 728 O O . ARG A 1 91 ? -0.058 -15.154 -4.421 1.00 90.44 91 ARG A O 1
ATOM 735 N N . HIS A 1 9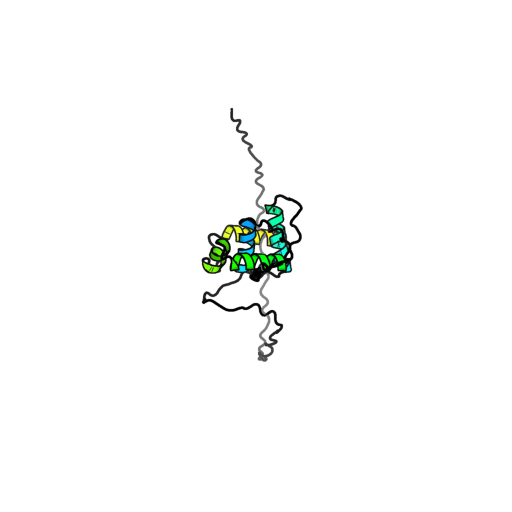2 ? 1.948 -14.293 -3.926 1.00 91.25 92 HIS A N 1
ATOM 736 C CA . HIS A 1 92 ? 1.896 -14.697 -2.529 1.00 91.25 92 HIS A CA 1
ATOM 737 C C . HIS A 1 92 ? 0.771 -13.979 -1.766 1.00 91.25 92 HIS A C 1
ATOM 739 O O . HIS A 1 92 ? -0.042 -14.641 -1.123 1.00 91.25 92 HIS A O 1
ATOM 745 N N . VAL A 1 93 ? 0.663 -12.651 -1.871 1.00 91.50 93 VAL A N 1
ATOM 746 C CA . VAL A 1 93 ? -0.365 -11.870 -1.157 1.00 91.50 93 VAL A CA 1
ATOM 747 C C . VAL A 1 93 ? -1.776 -12.137 -1.698 1.00 91.50 93 VAL A C 1
ATOM 749 O O . VAL A 1 93 ? -2.713 -12.314 -0.921 1.00 91.50 93 VAL A O 1
ATOM 752 N N . HIS A 1 94 ? -1.948 -12.157 -3.020 1.00 90.62 94 HIS A N 1
ATOM 753 C CA . HIS A 1 94 ? -3.267 -12.147 -3.654 1.00 90.62 94 HIS A CA 1
ATOM 754 C C . HIS A 1 94 ? -3.803 -13.541 -3.995 1.00 90.62 94 HIS A C 1
ATOM 756 O O . HIS A 1 94 ? -5.007 -13.748 -3.861 1.00 90.62 94 HIS A O 1
ATOM 762 N N . ALA A 1 95 ? -2.949 -14.492 -4.392 1.00 85.88 95 ALA A N 1
ATOM 763 C CA . ALA A 1 95 ? -3.389 -15.829 -4.808 1.00 85.88 95 ALA A CA 1
ATOM 764 C C . ALA A 1 95 ? -3.200 -16.896 -3.717 1.00 85.88 95 ALA A C 1
ATOM 766 O O . ALA A 1 95 ? -4.038 -17.782 -3.574 1.00 85.88 95 ALA A O 1
ATOM 767 N N . LEU A 1 96 ? -2.107 -16.824 -2.948 1.00 83.75 96 LEU A N 1
ATOM 768 C CA . LEU A 1 96 ? -1.756 -17.864 -1.969 1.00 83.75 96 LEU A CA 1
ATOM 769 C C . LEU A 1 96 ? -2.217 -17.555 -0.541 1.00 83.75 96 LEU A C 1
ATOM 771 O O . LEU A 1 96 ? -2.319 -18.469 0.276 1.00 83.75 96 LEU A O 1
ATOM 775 N N . THR A 1 97 ? -2.503 -16.290 -0.230 1.00 83.44 97 THR A N 1
ATOM 776 C CA . THR A 1 97 ? -2.956 -15.890 1.105 1.00 83.44 97 THR A CA 1
ATOM 777 C C . THR A 1 97 ? -4.470 -15.691 1.119 1.00 83.44 97 THR A C 1
ATOM 779 O O . THR A 1 97 ? -5.041 -14.953 0.308 1.00 83.44 97 THR A O 1
ATOM 782 N N . GLY A 1 98 ? -5.133 -16.341 2.079 1.00 80.19 98 GLY A N 1
ATOM 783 C CA . GLY A 1 98 ? -6.529 -16.053 2.396 1.00 80.19 98 GLY A CA 1
ATOM 784 C C . GLY A 1 98 ? -6.718 -14.606 2.868 1.00 80.19 98 GLY A C 1
ATOM 785 O O . GLY A 1 98 ? -5.764 -13.914 3.197 1.00 80.19 98 GLY A O 1
ATOM 786 N N . LEU A 1 99 ? -7.967 -14.146 2.940 1.00 77.56 99 LEU A N 1
ATOM 787 C CA . LEU A 1 99 ? -8.297 -12.779 3.382 1.00 77.56 99 LEU A CA 1
ATOM 788 C C . LEU A 1 99 ? -8.109 -12.530 4.883 1.00 77.56 99 LEU A C 1
ATOM 790 O O . LEU A 1 99 ? -8.367 -11.430 5.366 1.00 77.56 99 LEU A O 1
ATOM 794 N N . LYS A 1 100 ? -7.678 -13.541 5.634 1.00 75.75 100 LYS A N 1
ATOM 795 C CA . LYS A 1 100 ? -7.376 -13.357 7.043 1.00 75.75 100 LYS A CA 1
ATOM 796 C C . LYS A 1 100 ? -6.096 -12.538 7.178 1.00 75.75 100 LYS A C 1
ATOM 798 O O . LYS A 1 100 ? -5.122 -12.754 6.466 1.00 75.75 100 LYS A O 1
ATOM 803 N N . THR A 1 101 ? -6.115 -11.594 8.108 1.00 71.12 101 THR A N 1
ATOM 804 C CA . THR A 1 101 ? -4.989 -10.702 8.404 1.00 71.12 101 THR A CA 1
ATOM 805 C C . THR A 1 101 ? -3.939 -11.346 9.321 1.00 71.12 101 THR A C 1
ATOM 807 O O . THR A 1 101 ? -3.086 -10.647 9.865 1.00 71.12 101 THR A O 1
ATOM 810 N N . ASP A 1 102 ? -4.020 -12.660 9.539 1.00 67.50 102 ASP A N 1
ATOM 811 C CA . ASP A 1 102 ? -3.082 -13.461 10.320 1.00 67.50 102 ASP A CA 1
ATOM 812 C C . ASP A 1 102 ? -2.018 -14.129 9.422 1.00 67.50 102 ASP A C 1
ATOM 814 O O . ASP A 1 102 ? -2.114 -14.164 8.195 1.00 67.50 102 ASP A O 1
ATOM 818 N N . GLY A 1 103 ? -0.940 -14.627 10.034 1.00 80.31 103 GLY A N 1
ATOM 819 C CA . GLY A 1 103 ? 0.127 -15.347 9.330 1.00 80.31 103 GLY A CA 1
ATOM 820 C C . GLY A 1 103 ? 1.283 -14.464 8.852 1.00 80.31 103 GLY A C 1
ATOM 821 O O . GLY A 1 103 ? 1.684 -13.520 9.525 1.00 80.31 103 GLY A O 1
ATOM 822 N N . ILE A 1 104 ? 1.872 -14.798 7.703 1.00 87.19 104 ILE A N 1
ATOM 823 C CA . ILE A 1 104 ? 3.155 -14.228 7.247 1.00 87.19 104 ILE A CA 1
ATOM 824 C C . ILE A 1 104 ? 3.117 -12.715 6.969 1.00 87.19 104 ILE A C 1
ATOM 826 O O . ILE A 1 104 ? 4.151 -12.057 7.018 1.00 87.19 104 ILE A O 1
ATOM 830 N N . TRP A 1 105 ? 1.934 -12.155 6.694 1.00 91.75 105 TRP A N 1
ATOM 831 C CA . TRP A 1 105 ? 1.757 -10.729 6.400 1.00 91.75 105 TRP A CA 1
ATOM 832 C C . TRP A 1 105 ? 1.433 -9.899 7.640 1.00 91.75 105 TRP A C 1
ATOM 834 O O . TRP A 1 105 ? 1.301 -8.681 7.529 1.00 91.75 105 TRP A O 1
ATOM 844 N N . VAL A 1 106 ? 1.344 -10.523 8.822 1.00 91.31 106 VAL A N 1
ATOM 845 C CA . VAL A 1 106 ? 0.959 -9.849 10.070 1.00 91.31 106 VAL A CA 1
ATOM 846 C C . VAL A 1 106 ? 1.860 -8.657 10.385 1.00 91.31 106 VAL A C 1
ATOM 848 O O . VAL A 1 106 ? 1.372 -7.621 10.827 1.00 91.31 106 VAL A O 1
ATOM 851 N N . GLU A 1 107 ? 3.160 -8.756 10.099 1.00 93.56 107 GLU A N 1
ATOM 852 C CA . GLU A 1 107 ? 4.111 -7.669 10.341 1.00 93.56 107 GLU A CA 1
ATOM 853 C C . GLU A 1 107 ? 3.815 -6.465 9.435 1.00 93.56 107 GLU A C 1
ATOM 855 O O . GLU A 1 107 ? 3.714 -5.337 9.913 1.00 93.56 107 GLU A O 1
ATOM 860 N N . ARG A 1 108 ? 3.595 -6.702 8.135 1.00 94.44 108 ARG A N 1
ATOM 861 C CA . ARG A 1 108 ? 3.273 -5.651 7.154 1.00 94.44 108 ARG A CA 1
ATOM 862 C C . ARG A 1 108 ? 1.906 -5.028 7.426 1.00 94.44 108 ARG A C 1
ATOM 864 O O . ARG A 1 108 ? 1.760 -3.812 7.362 1.00 94.44 108 ARG A O 1
ATOM 871 N N . ILE A 1 109 ? 0.921 -5.845 7.790 1.00 94.50 109 ILE A N 1
ATOM 872 C CA . ILE A 1 109 ? -0.419 -5.401 8.193 1.00 94.50 109 ILE A CA 1
ATOM 873 C C . ILE A 1 109 ? -0.342 -4.537 9.457 1.00 94.50 109 ILE A C 1
ATOM 875 O O . ILE A 1 109 ? -0.944 -3.466 9.499 1.00 94.50 109 ILE A O 1
ATOM 879 N N . SER A 1 110 ? 0.440 -4.952 10.456 1.00 94.88 110 SER A N 1
ATOM 880 C CA . SER A 1 110 ? 0.641 -4.180 11.689 1.00 94.88 110 SER A CA 1
ATOM 881 C C . SER A 1 110 ? 1.339 -2.847 11.415 1.00 94.88 110 SER A C 1
ATOM 883 O O . SER A 1 110 ? 0.958 -1.826 11.982 1.00 94.88 110 SER A O 1
ATOM 885 N N . GLN A 1 111 ? 2.318 -2.822 10.504 1.00 96.38 111 GLN A N 1
ATOM 886 C CA . GLN A 1 111 ? 2.967 -1.583 10.058 1.00 96.38 111 GLN A CA 1
ATOM 887 C C . GLN A 1 111 ? 1.969 -0.631 9.387 1.00 96.38 111 GLN A C 1
ATOM 889 O O . GLN A 1 111 ? 1.924 0.549 9.732 1.00 96.38 111 GLN A O 1
ATOM 894 N N . ILE A 1 112 ? 1.122 -1.141 8.487 1.00 96.75 112 ILE A N 1
ATOM 895 C CA . ILE A 1 112 ? 0.049 -0.362 7.848 1.00 96.75 112 ILE A CA 1
ATOM 896 C C . ILE A 1 112 ? -0.898 0.227 8.899 1.00 96.75 112 ILE A C 1
ATOM 898 O O . ILE A 1 112 ? -1.207 1.417 8.852 1.00 96.75 112 ILE A O 1
ATOM 902 N N . GLN A 1 113 ? -1.332 -0.583 9.867 1.00 96.81 113 GLN A N 1
ATOM 903 C CA . GLN A 1 113 ? -2.214 -0.138 10.945 1.00 96.81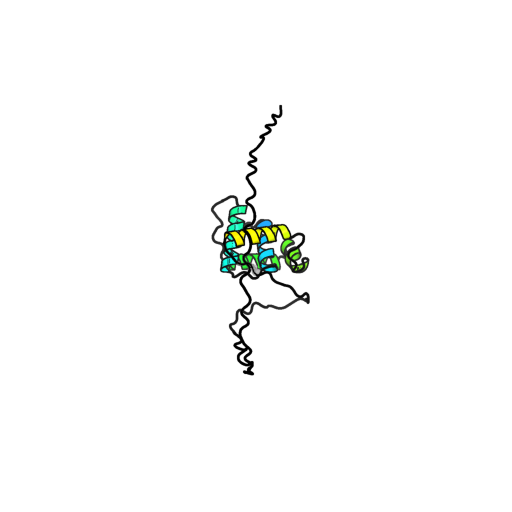 113 GLN A CA 1
ATOM 904 C C . GLN A 1 113 ? -1.558 0.940 11.814 1.00 96.81 113 GLN A C 1
ATOM 906 O O . GLN A 1 113 ? -2.200 1.944 12.113 1.00 96.81 113 GLN A O 1
ATOM 911 N N . ALA A 1 114 ? -0.282 0.780 12.173 1.00 97.69 114 ALA A N 1
ATOM 912 C CA . ALA A 1 114 ? 0.457 1.768 12.955 1.00 97.69 114 ALA A CA 1
ATOM 913 C C . ALA A 1 114 ? 0.599 3.109 12.214 1.00 97.69 114 ALA A C 1
ATOM 915 O O . ALA A 1 114 ? 0.437 4.174 12.812 1.00 97.69 114 ALA A O 1
ATOM 916 N N . ILE A 1 115 ? 0.860 3.070 10.904 1.00 97.31 115 ILE A N 1
ATOM 917 C CA . ILE A 1 115 ? 0.928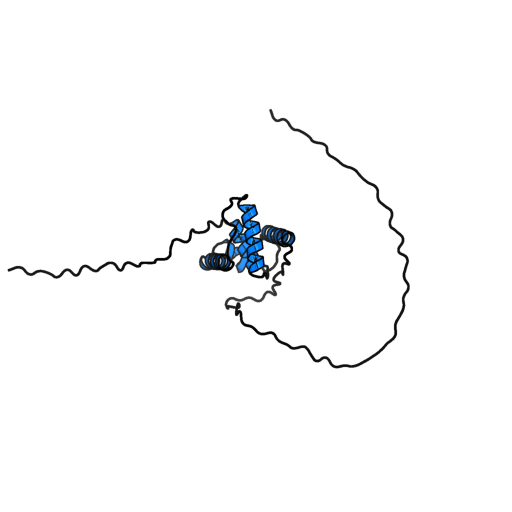 4.271 10.064 1.00 97.31 115 ILE A CA 1
ATOM 918 C C . ILE A 1 115 ? -0.443 4.942 9.973 1.00 97.31 115 ILE A C 1
ATOM 920 O O . ILE A 1 115 ? -0.552 6.143 10.212 1.00 97.31 115 ILE A O 1
ATOM 924 N N . ALA A 1 116 ? -1.498 4.179 9.686 1.00 97.12 116 ALA A N 1
ATOM 925 C CA . ALA A 1 116 ? -2.849 4.721 9.595 1.00 97.12 116 ALA A CA 1
ATOM 926 C C . ALA A 1 116 ? -3.297 5.362 10.916 1.00 97.12 116 ALA A C 1
ATOM 928 O O . ALA A 1 116 ? -3.814 6.475 10.901 1.00 97.12 116 ALA A O 1
ATOM 929 N N . GLN A 1 117 ? -3.008 4.730 12.059 1.00 97.62 117 GLN A N 1
ATOM 930 C CA . GLN A 1 117 ? -3.272 5.307 13.381 1.00 97.62 117 GLN A CA 1
ATOM 931 C C . GLN A 1 117 ? -2.561 6.648 13.573 1.00 97.62 117 GLN A C 1
ATOM 933 O O . GLN A 1 117 ? -3.180 7.614 14.015 1.00 97.62 117 GLN A O 1
ATOM 938 N N . ARG A 1 118 ? -1.282 6.743 13.196 1.00 96.88 118 ARG A N 1
ATOM 939 C CA . ARG A 1 118 ? -0.518 7.995 13.300 1.00 96.88 118 ARG A CA 1
ATOM 940 C C . ARG A 1 118 ? -1.088 9.103 12.416 1.00 96.88 118 ARG A C 1
ATOM 942 O O . ARG A 1 118 ? -1.081 10.265 12.808 1.00 96.88 118 ARG A O 1
ATOM 949 N N . LEU A 1 119 ? -1.594 8.735 11.243 1.00 96.06 119 LEU A N 1
ATOM 950 C CA . LEU A 1 119 ? -2.244 9.641 10.298 1.00 96.06 119 LEU A CA 1
ATOM 951 C C . LEU A 1 119 ? -3.724 9.903 10.628 1.00 96.06 119 LEU A C 1
ATOM 953 O O . LEU A 1 119 ? -4.370 10.658 9.910 1.00 96.06 119 LEU A O 1
ATOM 957 N N . SER A 1 120 ? -4.263 9.310 11.702 1.00 97.38 120 SER A N 1
ATOM 958 C CA . SER A 1 120 ? -5.693 9.356 12.053 1.00 97.38 120 SER A CA 1
ATOM 959 C C . SER A 1 120 ? -6.624 8.859 10.932 1.00 97.38 120 SER A C 1
ATOM 961 O O . SER A 1 120 ? -7.744 9.339 10.779 1.00 97.38 120 SER A O 1
ATOM 963 N N . ILE A 1 121 ? -6.159 7.882 10.151 1.00 96.94 121 ILE A N 1
ATOM 964 C CA . ILE A 1 121 ? -6.903 7.223 9.074 1.00 96.94 121 ILE A CA 1
ATOM 965 C C . ILE A 1 121 ? -7.611 5.981 9.626 1.00 96.94 121 ILE A C 1
ATOM 967 O O . ILE A 1 121 ? -7.000 5.146 10.297 1.00 96.94 121 ILE A O 1
ATOM 971 N N . THR A 1 122 ? -8.899 5.829 9.308 1.00 95.75 122 THR A N 1
ATOM 972 C CA . THR A 1 122 ? -9.680 4.643 9.690 1.00 95.75 122 THR A CA 1
ATOM 973 C C . THR A 1 122 ? -9.563 3.567 8.614 1.00 95.75 122 THR A C 1
ATOM 975 O O . THR A 1 122 ? -10.057 3.735 7.503 1.00 95.75 122 THR A O 1
ATOM 978 N N . LEU A 1 123 ? -8.936 2.435 8.945 1.00 94.19 123 LEU A N 1
ATOM 979 C CA . LEU A 1 123 ? -8.803 1.306 8.022 1.00 94.19 123 LEU A CA 1
ATOM 980 C C . LEU A 1 123 ? -10.008 0.368 8.098 1.00 94.19 123 LEU A C 1
ATOM 982 O O . LEU A 1 123 ? -10.269 -0.235 9.138 1.00 94.19 123 LEU A O 1
ATOM 986 N N . ASN A 1 124 ? -10.674 0.165 6.963 1.00 93.25 124 ASN A N 1
ATOM 987 C CA . ASN A 1 124 ? -11.717 -0.846 6.820 1.00 93.25 124 ASN A CA 1
ATOM 988 C C . ASN A 1 124 ? -11.107 -2.149 6.294 1.00 93.25 124 ASN A C 1
ATOM 990 O O . ASN A 1 124 ? -10.563 -2.177 5.191 1.00 93.25 124 ASN A O 1
ATOM 994 N N . VAL A 1 125 ? -11.186 -3.231 7.069 1.00 90.94 125 VAL A N 1
ATOM 995 C CA . VAL A 1 125 ? -10.674 -4.548 6.657 1.00 90.94 125 VAL A CA 1
ATOM 996 C C . VAL A 1 125 ? -11.658 -5.208 5.690 1.00 90.94 125 VAL A C 1
ATOM 998 O O . VAL A 1 125 ? -12.861 -5.250 5.945 1.00 90.94 125 VAL A O 1
ATOM 1001 N N . ARG A 1 126 ? -11.152 -5.764 4.588 1.00 88.62 126 ARG A N 1
ATOM 1002 C CA . ARG A 1 126 ? -11.937 -6.594 3.669 1.00 88.62 126 ARG A CA 1
ATOM 1003 C C . ARG A 1 126 ? -12.242 -7.929 4.342 1.00 88.62 126 ARG A C 1
ATOM 1005 O O . ARG A 1 126 ? -11.367 -8.782 4.466 1.00 88.62 126 ARG A O 1
ATOM 1012 N N . VAL A 1 127 ? -13.488 -8.123 4.762 1.00 75.69 127 VAL A N 1
ATOM 1013 C CA . VAL A 1 127 ? -13.954 -9.414 5.282 1.00 75.69 127 VAL A CA 1
ATOM 1014 C C . VAL A 1 127 ? -14.350 -10.295 4.102 1.00 75.69 127 VAL A C 1
ATOM 1016 O O . VAL A 1 127 ? -15.285 -9.992 3.366 1.00 75.69 127 VAL A O 1
ATOM 1019 N N . GLY A 1 128 ? -13.593 -11.369 3.891 1.00 63.62 128 GLY A N 1
ATOM 1020 C CA . GLY A 1 128 ? -13.838 -12.325 2.820 1.00 63.62 128 GLY A CA 1
ATOM 1021 C C . GLY A 1 128 ? -14.696 -13.497 3.249 1.00 63.62 128 GLY A C 1
ATOM 1022 O O . GLY A 1 128 ? -14.207 -14.381 3.950 1.00 63.62 128 GLY A O 1
ATOM 1023 N N . ASN A 1 129 ? -15.920 -13.567 2.735 1.00 44.94 129 ASN A N 1
ATOM 1024 C CA . ASN A 1 129 ? -16.644 -14.829 2.640 1.00 44.94 129 ASN A CA 1
ATOM 1025 C C . ASN A 1 129 ? -16.043 -15.570 1.440 1.00 44.94 129 ASN A C 1
ATOM 1027 O O . ASN A 1 129 ? -16.114 -15.095 0.310 1.00 44.94 129 ASN A O 1
ATOM 1031 N N . ILE A 1 130 ? -15.356 -16.678 1.694 1.00 52.53 130 ILE A N 1
ATOM 1032 C CA . ILE A 1 130 ? -14.592 -17.408 0.681 1.00 52.53 130 ILE A CA 1
ATOM 1033 C C . ILE A 1 130 ? -15.572 -18.066 -0.295 1.00 52.53 130 ILE A C 1
ATOM 1035 O O . ILE A 1 130 ? -16.174 -19.090 0.022 1.00 52.53 130 ILE A O 1
ATOM 1039 N N . THR A 1 131 ? -15.733 -17.506 -1.490 1.00 38.72 131 THR A N 1
ATOM 1040 C CA . THR A 1 131 ? -16.237 -18.240 -2.658 1.00 38.72 131 THR A CA 1
ATOM 1041 C C . THR A 1 131 ? -15.612 -17.632 -3.912 1.00 38.72 131 THR A C 1
ATOM 1043 O O . THR A 1 131 ? -16.169 -16.753 -4.552 1.00 38.72 131 THR A O 1
ATOM 1046 N N . GLU A 1 132 ? -14.392 -18.066 -4.212 1.00 45.72 132 GLU A N 1
ATOM 1047 C CA . GLU A 1 132 ? -13.749 -17.881 -5.521 1.00 45.72 132 GLU A CA 1
ATOM 1048 C C . GLU A 1 132 ? -14.392 -18.876 -6.518 1.00 45.72 132 GLU A C 1
ATOM 1050 O O . GLU A 1 132 ? -14.785 -19.970 -6.096 1.00 45.72 132 GLU A O 1
ATOM 1055 N N . PRO A 1 133 ? -14.522 -18.537 -7.817 1.00 46.69 133 PRO A N 1
ATOM 1056 C CA . PRO A 1 133 ? -13.330 -18.411 -8.651 1.00 46.69 133 PRO A CA 1
ATOM 1057 C C . PRO A 1 133 ? -13.312 -17.209 -9.605 1.00 46.69 133 PRO A C 1
ATOM 1059 O O . PRO A 1 133 ? -14.281 -16.928 -10.298 1.00 46.69 133 PRO A O 1
ATOM 1062 N N . SER A 1 134 ? -12.125 -16.610 -9.710 1.00 58.25 134 SER A N 1
ATOM 1063 C CA . SER A 1 134 ? -11.448 -16.250 -10.966 1.00 58.25 134 SER A CA 1
ATOM 1064 C C . SER A 1 134 ? -12.294 -15.546 -12.039 1.00 58.25 134 SER A C 1
ATOM 1066 O O . SER A 1 134 ? -13.020 -16.170 -12.808 1.00 58.25 134 SER A O 1
ATOM 1068 N N . GLY A 1 135 ? -12.058 -14.238 -12.175 1.00 50.94 135 GLY A N 1
ATOM 1069 C CA . GLY A 1 135 ? -12.356 -13.480 -13.387 1.00 50.94 135 GLY A CA 1
ATOM 1070 C C . GLY A 1 135 ? -13.653 -12.682 -13.345 1.00 50.94 135 GLY A C 1
ATOM 1071 O O . GLY A 1 135 ? -14.670 -13.110 -13.868 1.00 50.94 135 GLY A O 1
ATOM 1072 N N . SER A 1 136 ? -13.600 -11.458 -12.829 1.00 42.16 136 SER A N 1
ATOM 1073 C CA . SER A 1 136 ? -14.118 -10.303 -13.571 1.00 42.16 136 SER A CA 1
ATOM 1074 C C . SER A 1 136 ? -13.739 -9.000 -12.877 1.00 42.16 136 SER A C 1
ATOM 1076 O O . SER A 1 136 ? -13.725 -8.881 -11.655 1.00 42.16 136 SER A O 1
ATOM 1078 N N . SER A 1 137 ? -13.388 -8.040 -13.726 1.00 50.25 137 SER A N 1
ATOM 1079 C CA . SER A 1 137 ? -13.484 -6.605 -13.502 1.00 50.25 137 SER A CA 1
ATOM 1080 C C . SER A 1 137 ? -14.653 -6.237 -12.586 1.00 50.25 137 SER A C 1
ATOM 1082 O O . SER A 1 137 ? -15.805 -6.430 -12.958 1.00 50.25 137 SER A O 1
ATOM 1084 N N . ALA A 1 138 ? -14.357 -5.657 -11.427 1.00 47.91 138 ALA A N 1
ATOM 1085 C CA . ALA A 1 138 ? -15.344 -4.926 -10.642 1.00 47.91 138 ALA A CA 1
ATOM 1086 C C . ALA A 1 138 ? -14.666 -3.741 -9.946 1.00 47.91 138 ALA A C 1
ATOM 1088 O O . ALA A 1 138 ? -14.502 -3.700 -8.730 1.00 47.91 138 ALA A O 1
ATOM 1089 N N . PHE A 1 139 ? -14.240 -2.783 -10.763 1.00 40.84 139 PHE A N 1
ATOM 1090 C CA . PHE A 1 139 ? -14.245 -1.374 -10.389 1.00 40.84 139 PHE A CA 1
ATOM 1091 C C . PHE A 1 139 ? -14.930 -0.621 -11.527 1.00 40.84 139 PHE A C 1
ATOM 1093 O O . PHE A 1 139 ? -14.314 0.170 -12.234 1.00 40.84 139 PHE A O 1
ATOM 1100 N N . ASP A 1 140 ? -16.219 -0.912 -11.714 1.00 35.38 140 ASP A N 1
ATOM 1101 C CA . ASP A 1 140 ? -17.121 0.090 -12.264 1.00 35.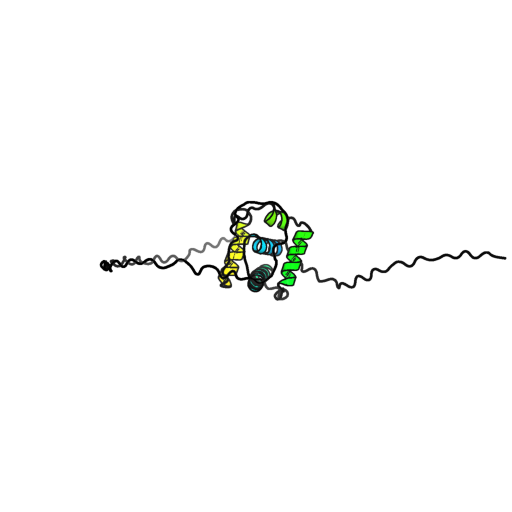38 140 ASP A CA 1
ATOM 1102 C C . ASP A 1 140 ? -17.214 1.192 -11.213 1.00 35.38 140 ASP A C 1
ATOM 1104 O O . ASP A 1 140 ? -17.886 1.078 -10.187 1.00 35.38 140 ASP A O 1
ATOM 1108 N N . ALA A 1 141 ? -16.432 2.241 -11.439 1.00 49.34 141 ALA A N 1
ATOM 1109 C CA . ALA A 1 141 ? -16.773 3.554 -10.949 1.00 49.34 141 ALA A CA 1
ATOM 1110 C C . ALA A 1 141 ? -18.003 3.999 -11.745 1.00 49.34 141 ALA A C 1
ATOM 1112 O O . ALA A 1 141 ? -17.859 4.664 -12.765 1.00 49.34 141 ALA A O 1
ATOM 1113 N N . ASP A 1 142 ? -19.192 3.589 -11.305 1.00 43.00 142 ASP A N 1
ATOM 1114 C CA . ASP A 1 142 ? -20.408 4.276 -11.706 1.00 43.00 142 ASP A CA 1
ATOM 1115 C C . ASP A 1 142 ? -21.405 4.392 -10.555 1.00 43.00 142 ASP A C 1
ATOM 1117 O O . ASP A 1 142 ? -21.580 3.526 -9.696 1.00 43.00 142 ASP A O 1
ATOM 1121 N N . GLU A 1 143 ? -21.974 5.577 -10.541 1.00 53.75 143 GLU A N 1
ATOM 1122 C CA . GLU A 1 143 ? -22.869 6.191 -9.591 1.00 53.75 143 GLU A CA 1
ATOM 1123 C C . GLU A 1 143 ? -24.187 5.404 -9.514 1.00 53.75 143 GLU A C 1
ATOM 1125 O O . GLU A 1 143 ? -24.926 5.365 -10.487 1.00 53.75 143 GLU A O 1
ATOM 1130 N N . HIS A 1 144 ? -24.531 4.796 -8.372 1.00 38.75 144 HIS A N 1
ATOM 1131 C CA . HIS A 1 144 ? -25.941 4.635 -7.989 1.00 38.75 144 HIS A CA 1
ATOM 1132 C C . HIS A 1 144 ? -26.104 4.248 -6.513 1.00 38.75 144 HIS A C 1
ATOM 1134 O O . HIS A 1 144 ? -25.867 3.118 -6.087 1.00 38.75 144 HIS A O 1
ATOM 1140 N N . LEU A 1 145 ? -26.577 5.217 -5.730 1.00 50.84 145 LEU A N 1
ATOM 1141 C CA . LEU A 1 145 ? -27.312 4.988 -4.488 1.00 50.84 145 LEU A CA 1
ATOM 1142 C C . LEU A 1 145 ? -28.539 4.098 -4.766 1.00 50.84 145 LEU A C 1
ATOM 1144 O O . LEU A 1 145 ? -29.308 4.420 -5.677 1.00 50.84 145 LEU A O 1
ATOM 1148 N N . PRO A 1 146 ? -28.813 3.067 -3.946 1.00 42.69 146 PRO A N 1
ATOM 1149 C CA . PRO A 1 146 ? -30.159 2.566 -3.760 1.00 42.69 146 PRO A CA 1
ATOM 1150 C C . PRO A 1 146 ? -30.744 3.165 -2.479 1.00 42.69 146 PRO A C 1
ATOM 1152 O O . PRO A 1 146 ? -30.512 2.718 -1.355 1.00 42.69 146 PRO A O 1
ATOM 1155 N N . GLU A 1 147 ? -31.533 4.202 -2.709 1.00 48.22 147 GLU A N 1
ATOM 1156 C CA . GLU A 1 147 ? -32.610 4.708 -1.874 1.00 48.22 147 GLU A CA 1
ATOM 1157 C C . GLU A 1 147 ? -33.675 3.614 -1.682 1.00 48.22 147 GLU A C 1
ATOM 1159 O O . GLU A 1 147 ? -34.662 3.590 -2.400 1.00 48.22 147 GLU A O 1
ATOM 1164 N N . ILE A 1 148 ? -33.488 2.660 -0.761 1.00 49.19 148 ILE A N 1
ATOM 1165 C CA . ILE A 1 148 ? -34.582 1.777 -0.319 1.00 49.19 148 ILE A CA 1
ATOM 1166 C C . ILE A 1 148 ? -34.364 1.370 1.141 1.00 49.19 148 ILE A C 1
ATOM 1168 O O . ILE A 1 148 ? -33.678 0.389 1.406 1.00 49.19 148 ILE A O 1
ATOM 1172 N N . LEU A 1 149 ? -34.987 2.090 2.082 1.00 44.28 149 LEU A N 1
ATOM 1173 C CA . LEU A 1 149 ? -35.732 1.465 3.189 1.00 44.28 149 LEU A CA 1
ATOM 1174 C C . LEU A 1 149 ? -36.647 2.474 3.919 1.00 44.28 149 LEU A C 1
ATOM 1176 O O . LEU A 1 149 ? -36.637 2.590 5.141 1.00 44.28 149 LEU A O 1
ATOM 1180 N N . GLU A 1 150 ? -37.505 3.170 3.171 1.00 43.94 150 GLU A N 1
ATOM 1181 C CA . GLU A 1 150 ? -38.793 3.627 3.706 1.00 43.94 150 GLU A CA 1
ATOM 1182 C C . GLU A 1 150 ? -39.845 2.547 3.433 1.00 43.94 150 GLU A C 1
ATOM 1184 O O . GLU A 1 150 ? -40.367 2.443 2.327 1.00 43.94 150 GLU A O 1
ATOM 1189 N N . SER A 1 151 ? -40.131 1.713 4.436 1.00 42.50 151 SER A N 1
ATOM 1190 C CA . SER A 1 151 ? -41.457 1.128 4.720 1.00 42.50 151 SER A CA 1
ATOM 1191 C C . SER A 1 151 ? -41.323 -0.058 5.674 1.00 42.50 151 SER A C 1
ATOM 1193 O O . SER A 1 151 ? -41.359 -1.219 5.277 1.00 42.50 151 SER A O 1
ATOM 1195 N N . ALA A 1 152 ? -41.247 0.238 6.968 1.00 43.03 152 ALA A N 1
ATOM 1196 C CA . ALA A 1 152 ? -41.835 -0.631 7.978 1.00 43.03 152 ALA A CA 1
ATOM 1197 C C . ALA A 1 152 ? -42.801 0.230 8.789 1.00 43.03 152 ALA A C 1
ATOM 1199 O O . ALA A 1 152 ? -42.431 1.019 9.655 1.00 43.03 152 ALA A O 1
ATOM 1200 N N . VAL A 1 153 ? -44.053 0.122 8.366 1.00 43.16 153 VAL A N 1
ATOM 1201 C CA . VAL A 1 153 ? -45.240 0.774 8.890 1.00 43.16 153 VAL A CA 1
ATOM 1202 C C . VAL A 1 153 ? -45.413 0.597 10.395 1.00 43.16 153 VAL A C 1
ATOM 1204 O O . VAL A 1 153 ? -45.211 -0.468 10.973 1.00 43.16 153 VAL A O 1
ATOM 1207 N N . ALA A 1 154 ? -45.880 1.693 10.980 1.00 42.56 154 ALA A N 1
ATOM 1208 C CA . ALA A 1 154 ? -46.527 1.809 12.268 1.00 42.56 154 ALA A CA 1
ATOM 1209 C C . ALA A 1 154 ? -47.376 0.589 12.679 1.00 42.56 154 ALA A C 1
ATOM 1211 O O . ALA A 1 154 ? -48.403 0.293 12.074 1.00 42.56 154 ALA A O 1
ATOM 1212 N N . ALA A 1 155 ? -47.032 0.010 13.827 1.00 45.41 155 ALA A N 1
ATOM 1213 C CA . ALA A 1 155 ? -48.003 -0.526 14.771 1.00 45.41 155 ALA A CA 1
ATOM 1214 C C . ALA A 1 155 ? -47.469 -0.346 16.199 1.00 45.41 155 ALA A C 1
ATOM 1216 O O . ALA A 1 155 ? -46.509 -0.971 16.636 1.00 45.41 155 ALA A O 1
ATOM 1217 N N . ARG A 1 156 ? -48.117 0.600 16.876 1.00 47.31 156 ARG A N 1
ATOM 1218 C CA . ARG A 1 156 ? -48.044 0.996 18.284 1.00 47.31 156 ARG A CA 1
ATOM 1219 C C . ARG A 1 156 ? -47.875 -0.173 19.264 1.00 47.31 156 ARG A C 1
ATOM 1221 O O . ARG A 1 156 ? -48.547 -1.189 19.117 1.00 47.31 156 ARG A O 1
ATOM 1228 N N . SER A 1 157 ? -47.167 0.078 20.366 1.00 40.50 157 SER A N 1
ATOM 1229 C CA . SER A 1 157 ? -47.750 -0.009 21.718 1.00 40.50 157 SER A CA 1
ATOM 1230 C C . SER A 1 157 ? -46.852 0.687 22.744 1.00 40.50 157 SER A C 1
ATOM 1232 O O . SER A 1 157 ? -45.718 0.286 22.986 1.00 40.50 157 SER A O 1
ATOM 1234 N N . GLU A 1 158 ? -47.393 1.751 23.335 1.00 48.16 158 GLU A N 1
ATOM 1235 C CA . GLU A 1 158 ? -46.952 2.336 24.598 1.00 48.16 158 GLU A CA 1
ATOM 1236 C C . GLU A 1 158 ? -46.922 1.282 25.709 1.00 48.16 158 GLU A C 1
ATOM 1238 O O . GLU A 1 158 ? -47.951 0.678 26.002 1.00 48.16 158 GLU A O 1
ATOM 1243 N N . THR A 1 159 ? -45.808 1.178 26.433 1.00 40.78 159 THR A N 1
ATOM 1244 C CA . THR A 1 159 ? -45.830 0.810 27.856 1.00 40.78 159 THR A CA 1
ATOM 1245 C C . THR A 1 159 ? -44.691 1.504 28.600 1.00 40.78 159 THR A C 1
ATOM 1247 O O . THR A 1 159 ? -43.544 1.084 28.529 1.00 40.78 159 THR A O 1
ATOM 1250 N N . LYS A 1 160 ? -45.078 2.582 29.290 1.00 45.34 160 LYS A N 1
ATOM 1251 C CA . LYS A 1 160 ? -44.698 3.043 30.640 1.00 45.34 160 LYS A CA 1
ATOM 1252 C C . LYS A 1 160 ? -43.213 3.032 31.083 1.00 45.34 160 LYS A C 1
ATOM 1254 O O . LYS A 1 160 ? -42.550 2.002 31.028 1.00 45.34 160 LYS A O 1
ATOM 1259 N N . PRO A 1 161 ? -42.726 4.144 31.673 1.00 49.03 161 PRO A N 1
ATOM 1260 C CA . PRO A 1 161 ? -41.365 4.256 32.182 1.00 49.03 161 PRO A CA 1
ATOM 1261 C C . PRO A 1 161 ? -41.195 3.445 33.471 1.00 49.03 161 PRO A C 1
ATOM 1263 O O . PRO A 1 161 ? -42.013 3.542 34.390 1.00 49.03 161 PRO A O 1
ATOM 1266 N N . HIS A 1 162 ? -40.107 2.681 33.561 1.00 44.00 162 HIS A N 1
ATOM 1267 C CA . HIS A 1 162 ? -39.646 2.125 34.826 1.00 44.00 162 HIS A CA 1
ATOM 1268 C C . HIS A 1 162 ? -38.327 2.785 35.217 1.00 44.00 162 HIS A C 1
ATOM 1270 O O . HIS A 1 162 ? -37.246 2.419 34.765 1.00 44.00 162 HIS A O 1
ATOM 1276 N N . THR A 1 163 ? -38.470 3.814 36.048 1.00 51.19 163 THR A N 1
ATOM 1277 C CA . THR A 1 163 ? -37.432 4.355 36.918 1.00 51.19 163 THR A CA 1
ATOM 1278 C C . THR A 1 163 ? -36.847 3.216 37.746 1.00 51.19 163 THR A C 1
ATOM 1280 O O . THR A 1 163 ? -37.555 2.633 38.566 1.00 51.19 163 THR A O 1
ATOM 1283 N N . ALA A 1 164 ? -35.562 2.922 37.557 1.00 54.78 164 ALA A N 1
ATOM 1284 C CA . ALA A 1 164 ? -34.792 2.080 38.462 1.00 54.78 164 ALA A CA 1
ATOM 1285 C C . ALA A 1 164 ? -33.593 2.867 39.024 1.00 54.78 164 ALA A C 1
ATOM 1287 O O . ALA A 1 164 ? -33.085 3.768 38.353 1.00 54.78 164 ALA A O 1
ATOM 1288 N N . PRO A 1 165 ? -33.188 2.590 40.275 1.00 54.81 165 PRO A N 1
ATOM 1289 C CA . PRO A 1 165 ? -32.468 3.539 41.116 1.00 54.81 165 PRO A CA 1
ATOM 1290 C C . PRO A 1 165 ? -30.968 3.585 40.821 1.00 54.81 165 PRO A C 1
ATOM 1292 O O . PRO A 1 165 ? -30.329 2.559 40.596 1.00 54.81 165 PRO A O 1
ATOM 1295 N N . LEU A 1 166 ? -30.414 4.796 40.912 1.00 48.97 166 LEU A N 1
ATOM 1296 C CA . LEU A 1 166 ? -28.983 5.069 41.001 1.00 48.97 166 LEU A CA 1
ATOM 1297 C C . LEU A 1 166 ? -28.388 4.303 42.189 1.00 48.97 166 LEU A C 1
ATOM 1299 O O . LEU A 1 166 ? -28.664 4.629 43.343 1.00 48.97 166 LEU A O 1
ATOM 1303 N N . VAL A 1 167 ? -27.570 3.294 41.900 1.00 64.50 167 VAL A N 1
ATOM 1304 C CA . VAL A 1 167 ? -26.698 2.667 42.895 1.00 64.50 167 VAL A CA 1
ATOM 1305 C C . VAL A 1 167 ? -25.444 3.540 43.026 1.00 64.50 167 VAL A C 1
ATOM 1307 O O . VAL A 1 167 ? -24.775 3.775 42.016 1.00 64.50 167 VAL A O 1
ATOM 1310 N N . PRO A 1 168 ? -25.102 4.032 44.230 1.00 63.00 168 PRO A N 1
ATOM 1311 C CA . PRO A 1 168 ? -23.817 4.669 44.484 1.00 63.00 168 PRO A CA 1
ATOM 1312 C C . PRO A 1 168 ? -22.714 3.616 44.345 1.00 63.00 168 PRO A C 1
ATOM 1314 O O . PRO A 1 168 ? -22.664 2.659 45.115 1.00 63.00 168 PRO A O 1
ATOM 1317 N N . MET A 1 169 ? -21.855 3.758 43.339 1.00 68.56 169 MET A N 1
ATOM 1318 C CA . MET A 1 169 ? -20.618 2.984 43.264 1.00 68.56 169 MET A CA 1
ATOM 1319 C C . MET A 1 169 ? -19.594 3.628 44.202 1.00 68.56 169 MET A C 1
ATOM 1321 O O . MET A 1 169 ? -19.245 4.798 44.037 1.00 68.56 169 MET A O 1
ATOM 1325 N N . ASP A 1 170 ? -19.147 2.856 45.190 1.00 70.12 170 ASP A N 1
ATOM 1326 C CA . ASP A 1 170 ? -18.043 3.197 46.084 1.00 70.12 170 ASP A CA 1
ATOM 1327 C C . ASP A 1 170 ? -16.741 3.461 45.299 1.00 70.12 170 ASP A C 1
ATOM 1329 O O . ASP A 1 170 ? -16.436 2.740 44.340 1.00 70.12 170 ASP A O 1
ATOM 1333 N N . PRO A 1 171 ? -15.936 4.463 45.696 1.00 71.38 171 PRO A N 1
ATOM 1334 C CA . PRO A 1 171 ? -14.647 4.737 45.076 1.00 71.38 171 PRO A CA 1
ATOM 1335 C C . PRO A 1 171 ? -13.616 3.651 45.421 1.00 71.38 171 PRO A C 1
ATOM 1337 O O . PRO A 1 171 ? -13.355 3.344 46.585 1.00 71.38 171 PRO A O 1
ATOM 1340 N N . LEU A 1 172 ? -12.987 3.097 44.382 1.00 65.06 172 LEU A N 1
ATOM 1341 C CA . LEU A 1 172 ? -11.872 2.158 44.499 1.00 65.06 172 LEU A CA 1
ATOM 1342 C C . LEU A 1 172 ? -10.641 2.815 45.161 1.00 65.06 172 LEU A C 1
ATOM 1344 O O . LEU A 1 172 ? -10.358 3.991 44.914 1.00 65.06 172 LEU A O 1
ATOM 1348 N N . PRO A 1 173 ? -9.862 2.063 45.961 1.00 69.38 173 PRO A N 1
ATOM 1349 C CA . PRO A 1 173 ? -8.674 2.584 46.622 1.00 69.38 173 PRO A CA 1
ATOM 1350 C C . PRO A 1 173 ? -7.531 2.866 45.635 1.00 69.38 173 PRO A C 1
ATOM 1352 O O . PRO A 1 173 ? -7.117 2.005 44.859 1.00 69.38 173 PRO A O 1
ATOM 1355 N N . MET A 1 174 ? -6.975 4.077 45.745 1.00 59.09 174 MET A N 1
ATOM 1356 C CA . MET A 1 174 ? -5.685 4.498 45.190 1.00 59.09 174 MET A CA 1
ATOM 1357 C C . MET A 1 174 ? -4.586 3.475 45.510 1.00 59.09 174 MET A C 1
ATOM 1359 O O . MET A 1 174 ? -4.168 3.345 46.664 1.00 59.09 174 MET A O 1
ATOM 1363 N N . GLN A 1 175 ? -4.054 2.803 44.489 1.00 62.19 175 GLN A N 1
ATOM 1364 C CA . GLN A 1 175 ? -2.784 2.092 44.608 1.00 62.19 175 GLN A CA 1
ATOM 1365 C C . GLN A 1 175 ? -1.620 3.055 44.351 1.00 62.19 175 GLN A C 1
ATOM 1367 O O . GLN A 1 175 ? -1.602 3.819 43.388 1.00 62.19 175 GLN A O 1
ATOM 1372 N N . LYS A 1 176 ? -0.684 3.039 45.301 1.00 55.78 176 LYS A N 1
ATOM 1373 C CA . LYS A 1 176 ? 0.495 3.897 45.404 1.00 55.78 176 LYS A CA 1
ATOM 1374 C C . LYS A 1 176 ? 1.586 3.480 44.416 1.00 55.78 176 LYS A C 1
ATOM 1376 O O . LYS A 1 176 ? 1.726 2.303 44.099 1.00 55.78 176 LYS A O 1
ATOM 1381 N N . SER A 1 177 ? 2.374 4.481 44.024 1.00 56.72 177 SER A N 1
ATOM 1382 C CA . SER A 1 177 ? 3.642 4.415 43.300 1.00 56.72 177 SER A CA 1
ATOM 1383 C C . SER A 1 177 ? 4.492 3.186 43.597 1.00 56.72 177 SER A C 1
ATOM 1385 O O . SER A 1 177 ? 4.776 2.883 44.756 1.00 56.72 177 SER A O 1
ATOM 1387 N N . ILE A 1 178 ? 5.048 2.613 42.534 1.00 62.69 178 ILE A N 1
ATOM 1388 C CA . ILE A 1 178 ? 6.354 1.968 42.599 1.00 62.69 178 ILE A CA 1
ATOM 1389 C C . ILE A 1 178 ? 7.217 2.637 41.536 1.00 62.69 178 ILE A C 1
ATOM 1391 O O . ILE A 1 178 ? 7.059 2.429 40.336 1.00 62.69 178 ILE A O 1
ATOM 1395 N N . GLU A 1 179 ? 8.064 3.538 42.015 1.00 59.00 179 GLU A N 1
ATOM 1396 C CA . GLU A 1 179 ? 9.107 4.198 41.252 1.00 59.00 179 GLU A CA 1
ATOM 1397 C C . GLU A 1 179 ? 10.232 3.187 41.019 1.00 59.00 179 GLU A C 1
ATOM 1399 O O . GLU A 1 179 ? 10.879 2.738 41.962 1.00 59.00 179 GLU A O 1
ATOM 1404 N N . GLY A 1 180 ? 10.425 2.784 39.765 1.00 58.88 180 GLY A N 1
ATOM 1405 C CA . GLY A 1 180 ? 11.525 1.926 39.338 1.00 58.88 180 GLY A CA 1
ATOM 1406 C C . GLY A 1 180 ? 12.272 2.594 38.192 1.00 58.88 180 GLY A C 1
ATOM 1407 O O . GLY A 1 180 ? 11.794 2.612 37.060 1.00 58.88 180 GLY A O 1
ATOM 1408 N N . LYS A 1 181 ? 13.440 3.163 38.488 1.00 55.12 181 LYS A N 1
ATOM 1409 C CA . LYS A 1 181 ? 14.413 3.688 37.517 1.00 55.12 181 LYS A CA 1
ATOM 1410 C C . LYS A 1 181 ? 15.789 3.052 37.802 1.00 55.12 181 LYS A C 1
ATOM 1412 O O . LYS A 1 181 ? 15.974 2.492 38.877 1.00 55.12 181 LYS A O 1
ATOM 1417 N N . PRO A 1 182 ? 16.722 3.051 36.838 1.00 62.84 182 PRO A N 1
ATOM 1418 C CA . PRO A 1 182 ? 17.199 1.827 36.208 1.00 62.84 182 PRO A CA 1
ATOM 1419 C C . PRO A 1 182 ? 18.650 1.500 36.584 1.00 62.84 182 PRO A C 1
AT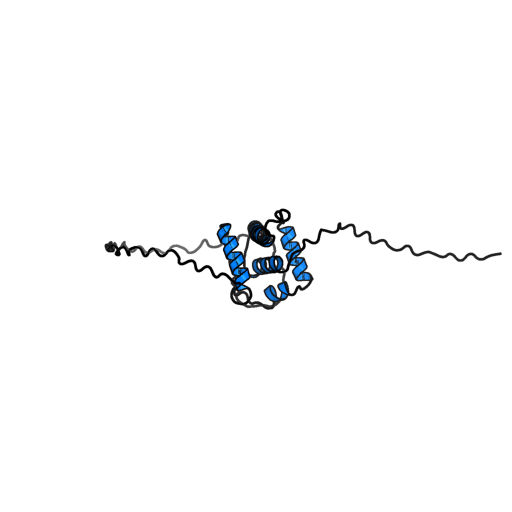OM 1421 O O . PRO A 1 182 ? 19.478 2.396 36.737 1.00 62.84 182 PRO A O 1
ATOM 1424 N N . GLU A 1 183 ? 18.978 0.212 36.656 1.00 62.81 183 GLU A N 1
ATOM 1425 C CA . GLU A 1 183 ? 20.362 -0.243 36.793 1.00 62.81 183 GLU A CA 1
ATOM 1426 C C . GLU A 1 183 ? 20.999 -0.367 35.401 1.00 62.81 183 GLU A C 1
ATOM 1428 O O . GLU A 1 183 ? 20.544 -1.126 34.546 1.00 62.81 183 GLU A O 1
ATOM 1433 N N . MET A 1 184 ? 22.022 0.451 35.152 1.00 54.28 184 MET A N 1
ATOM 1434 C CA . MET A 1 184 ? 22.745 0.540 33.885 1.00 54.28 184 MET A CA 1
ATOM 1435 C C . MET A 1 184 ? 24.043 -0.267 34.012 1.00 54.28 184 MET A C 1
ATOM 1437 O O . MET A 1 184 ? 25.028 0.209 34.574 1.00 54.28 184 MET A O 1
ATOM 1441 N N . THR A 1 185 ? 24.056 -1.502 33.512 1.00 68.00 185 THR A N 1
ATOM 1442 C CA . THR A 1 185 ? 25.278 -2.316 33.459 1.00 68.00 185 THR A CA 1
ATOM 1443 C C . THR A 1 185 ? 26.064 -1.976 32.192 1.00 68.00 185 THR A C 1
ATOM 1445 O O . THR A 1 185 ? 25.680 -2.338 31.082 1.00 68.00 185 THR A O 1
ATOM 1448 N N . ILE A 1 186 ? 27.183 -1.270 32.358 1.00 59.72 186 ILE A N 1
ATOM 1449 C CA . ILE A 1 186 ? 28.186 -1.056 31.310 1.00 59.72 186 ILE A CA 1
ATOM 1450 C C . ILE A 1 186 ? 29.103 -2.282 31.285 1.00 59.72 186 ILE A C 1
ATOM 1452 O O . ILE A 1 186 ? 29.892 -2.487 32.206 1.00 59.72 186 ILE A O 1
ATOM 1456 N N . LEU A 1 187 ? 29.033 -3.082 30.221 1.00 61.19 187 LEU A N 1
ATOM 1457 C CA . LEU A 1 187 ? 30.044 -4.097 29.926 1.00 61.19 187 LEU A CA 1
ATOM 1458 C C . LEU A 1 187 ? 31.131 -3.474 29.043 1.00 61.19 187 LEU A C 1
ATOM 1460 O O . LEU A 1 187 ? 30.891 -3.130 27.887 1.00 61.19 187 LEU A O 1
ATOM 1464 N N . ARG A 1 188 ? 32.334 -3.322 29.605 1.00 56.00 188 ARG A N 1
ATOM 1465 C CA . ARG A 1 188 ? 33.565 -3.108 28.836 1.00 56.00 188 ARG A CA 1
ATOM 1466 C C . ARG A 1 188 ? 34.028 -4.452 28.279 1.00 56.00 188 ARG A C 1
ATOM 1468 O O . ARG A 1 188 ? 34.267 -5.377 29.050 1.00 56.00 188 ARG A O 1
ATOM 1475 N N . LEU A 1 189 ? 34.174 -4.533 26.962 1.00 61.50 189 LEU A N 1
ATOM 1476 C CA . LEU A 1 189 ? 34.956 -5.571 26.295 1.00 61.50 189 LEU A CA 1
ATOM 1477 C C . LEU A 1 189 ? 36.389 -5.053 26.124 1.00 61.50 189 LEU A C 1
ATOM 1479 O O . LEU A 1 189 ? 36.581 -3.931 25.652 1.00 61.50 189 LEU A O 1
ATOM 1483 N N . ASN A 1 190 ? 37.348 -5.865 26.572 1.00 69.00 190 ASN A N 1
ATOM 1484 C CA . ASN A 1 190 ? 38.762 -5.759 26.212 1.00 69.00 190 ASN A CA 1
ATOM 1485 C C . ASN A 1 190 ? 38.984 -6.302 24.800 1.00 69.00 190 ASN A C 1
ATOM 1487 O O . ASN A 1 190 ? 38.266 -7.263 24.438 1.00 69.00 190 ASN A O 1
#